Protein AF-A0A969QQG0-F1 (afdb_monomer)

Foldseek 3Di:
DDDDPPPPDDDQDAPAQEAEDEALLPDQLVSLVVSVVSHDNPVDHHYYHYDHDPVVPPDDPSVVSVVLSVVQPDDPSPVVNVVVSCCRVPCVCCQPPPNPVVVLVPFLVVLVVVVCVVVCVVPVDPPDPLLQAAEAEPQEDRGPVSCVVDDCQRHAAAADDCVQVVRPVVRSVLSVQLVVQLAPVSLVVSVVVCCVVRNDDDRNPVVNSLRSNLRSLCSVVQFNYWYYYQFFTWTHHPHDTDADDPRGGDGHPDNGPVSSSVVSNVVSVVD

Radius of gyration: 23.56 Å; Cα contacts (8 Å, |Δi|>4): 328; chains: 1; bounding box: 54×52×67 Å

Solvent-accessible surface area (backbone atoms only — not comparable to full-atom values): 15713 Å² total; per-residue (Å²): 138,88,82,68,88,88,63,80,72,83,81,72,43,57,87,36,40,69,49,76,40,76,56,45,74,80,51,54,73,68,54,54,50,52,61,52,69,48,38,37,72,71,84,52,90,51,47,75,47,75,37,67,61,80,80,52,74,79,66,61,70,59,49,59,54,54,49,50,56,66,73,52,70,58,93,86,33,67,60,66,50,52,55,50,50,44,41,70,73,56,52,28,57,61,73,25,96,88,23,61,70,56,63,42,65,59,29,59,64,54,52,53,52,54,49,48,60,51,50,55,69,70,64,76,60,92,64,75,76,78,59,71,20,44,75,49,49,83,43,56,22,46,19,65,51,57,38,74,76,47,59,76,91,65,36,42,49,29,32,81,51,59,92,75,41,69,52,64,69,58,42,51,50,48,57,48,56,57,67,69,30,66,35,58,67,49,42,53,52,47,52,52,50,44,38,74,75,65,40,83,77,50,70,30,39,50,42,35,51,51,50,47,38,44,26,20,44,32,31,73,73,57,24,46,30,42,35,41,52,97,44,38,41,46,38,30,38,94,93,42,71,59,55,44,98,84,80,37,57,50,68,50,85,47,87,47,69,68,48,38,54,54,49,50,44,56,51,55,76,72,108

Mean predicted aligned error: 16.97 Å

Secondary structure (DSSP, 8-state):
----S---S----TT--EEEETTGGGS-HHHHHHHHTTS--SSSPPEEEE---GGGGSSSHHHHHHHHHHH--STTTHHHHHHHHHIIIIIHHHHSTT-HHHHHHHHHHHHHHHHHHHHHHHH----------EEEETTEESSHHHHTTS-TTT-EE-S--TTT--SHHHHHHHHHHHHH--SHHHHHHHHHHHHHHH-SPPHHHHHHHHHHHHHHHHHHTT--EEEEETTEEEEEETTEEE-BTTTB--B----SHHHHHHHHHHHHH--

Sequence (271 aa):
MLATTIIETGIDIPNANTILIDRADRFGLADLYQLRGRVGRAGEKAYAILLLPRDMMTVGDARKRINAIKEYTALGSGFKIAMKDLEIRGAGNLLGTKQSGHISQIGFELYCQLLRQSVDRLKGRKDAPRQEATFKADFIAFSETAFSREDPKQVLPAFLPTTWLEETRVRITAYRELSEAGTEKAIKELEKSWRDRFGRIPDAAARLIEISRIKALAAAEGIASVEIQGQRLMLHRNGDYILLEGRRFPRLQSASPQGKLTEAISLLQNF

Nearest PDB structures (foldseek):
  6x50-assembly1_A  TM=4.153E-01  e=1.429E-15  Escherichia coli
  6acx-assembly3_B  TM=4.723E-01  e=1.534E-13  Mycolicibacterium smegmatis MC2 155
  6aca-assembly1_A  TM=4.348E-01  e=1.141E-13  Mycobacterium tuberculosis H37Rv
  6xeo-assembly1_A  TM=4.542E-01  e=8.539E-13  Escherichia coli K-12
  2qsr-assembly1_A  TM=6.394E-01  e=1.515E-05  Streptococcus pneumoniae R6

Structure (mmCIF, N/CA/C/O backbone):
data_AF-A0A969QQG0-F1
#
_entry.id   AF-A0A969QQG0-F1
#
loop_
_atom_site.group_PDB
_atom_site.id
_atom_site.type_symbol
_atom_site.label_atom_id
_atom_site.label_alt_id
_atom_site.label_comp_id
_atom_site.label_asym_id
_atom_site.label_entity_id
_atom_site.label_seq_id
_atom_site.pdbx_PDB_ins_code
_atom_site.Cartn_x
_atom_site.Cartn_y
_atom_site.Cartn_z
_atom_site.occupancy
_atom_site.B_iso_or_equiv
_atom_site.auth_seq_id
_atom_site.auth_comp_id
_atom_site.auth_asym_id
_atom_site.auth_atom_id
_atom_site.pdbx_PDB_model_num
ATOM 1 N N . MET A 1 1 ? 27.086 -34.693 -19.310 1.00 62.47 1 MET A N 1
ATOM 2 C CA . MET A 1 1 ? 25.708 -35.211 -19.181 1.00 62.47 1 MET A CA 1
ATOM 3 C C . MET A 1 1 ? 24.886 -34.609 -20.307 1.00 62.47 1 MET A C 1
ATOM 5 O O . MET A 1 1 ? 24.942 -33.397 -20.467 1.00 62.47 1 MET A O 1
ATOM 9 N N . LEU A 1 2 ? 24.201 -35.426 -21.105 1.00 63.56 2 LEU A N 1
ATOM 10 C CA . LEU A 1 2 ? 23.257 -34.956 -22.123 1.00 63.56 2 LEU A CA 1
ATOM 11 C C . LEU A 1 2 ? 21.848 -35.225 -21.589 1.00 63.56 2 LEU A C 1
ATOM 13 O O . LEU A 1 2 ? 21.565 -36.354 -21.197 1.00 63.56 2 LEU A O 1
ATOM 17 N N . ALA A 1 3 ? 21.004 -34.199 -21.515 1.00 63.72 3 ALA A N 1
ATOM 18 C CA . ALA A 1 3 ? 19.672 -34.293 -20.925 1.00 63.72 3 ALA A CA 1
ATOM 19 C C . ALA A 1 3 ? 18.658 -33.473 -21.729 1.00 63.72 3 ALA A C 1
ATOM 21 O O . ALA A 1 3 ? 19.000 -32.431 -22.285 1.00 63.72 3 ALA A O 1
ATOM 22 N N . THR A 1 4 ? 17.414 -33.946 -21.780 1.00 64.75 4 THR A N 1
ATOM 23 C CA . THR A 1 4 ? 16.265 -33.204 -22.318 1.00 64.75 4 THR A CA 1
ATOM 24 C C . THR A 1 4 ? 15.562 -32.437 -21.191 1.00 64.75 4 THR A C 1
ATOM 26 O O . THR A 1 4 ? 15.873 -32.625 -20.016 1.00 64.75 4 THR A O 1
ATOM 29 N N . THR A 1 5 ? 14.605 -31.563 -21.525 1.00 55.06 5 THR A N 1
ATOM 30 C CA . THR A 1 5 ? 13.872 -30.717 -20.557 1.00 55.06 5 THR A CA 1
ATOM 31 C C . THR A 1 5 ? 13.175 -31.509 -19.439 1.00 55.06 5 THR A C 1
ATOM 33 O O . THR A 1 5 ? 12.887 -30.951 -18.384 1.00 55.06 5 THR A O 1
ATOM 36 N N . ILE A 1 6 ? 12.978 -32.821 -19.617 1.00 47.62 6 ILE A N 1
ATOM 37 C CA . ILE A 1 6 ? 12.462 -33.759 -18.608 1.00 47.62 6 ILE A CA 1
ATOM 38 C C . ILE A 1 6 ? 13.588 -34.179 -17.639 1.00 47.62 6 ILE A C 1
ATOM 40 O O . ILE A 1 6 ? 13.867 -35.352 -17.424 1.00 47.62 6 ILE A O 1
ATOM 44 N N . ILE A 1 7 ? 14.253 -33.196 -17.035 1.00 47.91 7 ILE A N 1
ATOM 45 C CA . ILE A 1 7 ? 14.845 -33.324 -15.697 1.00 47.91 7 ILE A CA 1
ATOM 46 C C . ILE A 1 7 ? 14.224 -32.205 -14.857 1.00 47.91 7 ILE A C 1
ATOM 48 O O . ILE A 1 7 ? 14.882 -31.309 -14.327 1.00 47.91 7 ILE A O 1
ATOM 52 N N . GLU A 1 8 ? 12.896 -32.232 -14.773 1.00 43.28 8 GLU A N 1
ATOM 53 C CA . GLU A 1 8 ? 12.120 -31.464 -13.797 1.00 43.28 8 GLU A CA 1
ATOM 54 C C . GLU A 1 8 ? 12.344 -32.005 -12.371 1.00 43.28 8 GLU A C 1
ATOM 56 O O . GLU A 1 8 ? 12.187 -31.279 -11.393 1.00 43.28 8 GLU A O 1
ATOM 61 N N . THR A 1 9 ? 12.835 -33.240 -12.228 1.00 41.91 9 THR A N 1
ATOM 62 C CA . THR A 1 9 ? 13.053 -33.897 -10.937 1.00 41.91 9 THR A CA 1
ATOM 63 C C . THR A 1 9 ? 14.518 -33.846 -10.494 1.00 41.91 9 THR A C 1
ATOM 65 O O . THR A 1 9 ? 15.340 -34.672 -10.881 1.00 41.91 9 THR A O 1
ATOM 68 N N . GLY A 1 10 ? 14.836 -32.878 -9.636 1.00 51.09 10 GLY A N 1
ATOM 69 C CA . GLY A 1 10 ? 15.708 -33.115 -8.477 1.00 51.09 10 GLY A CA 1
ATOM 70 C C . GLY A 1 10 ? 17.218 -33.292 -8.678 1.00 51.09 10 GLY A C 1
ATOM 71 O O . GLY A 1 10 ? 17.911 -33.454 -7.679 1.00 51.09 10 GLY A O 1
ATOM 72 N N . ILE A 1 11 ? 17.760 -33.230 -9.895 1.00 55.12 11 ILE A N 1
ATOM 73 C CA . ILE A 1 11 ? 19.218 -33.259 -10.086 1.00 55.12 11 ILE A CA 1
ATOM 74 C C . ILE A 1 11 ? 19.786 -31.844 -9.911 1.00 55.12 11 ILE A C 1
ATOM 76 O O . ILE A 1 11 ? 19.772 -31.010 -10.820 1.00 55.12 11 ILE A O 1
ATOM 80 N N . ASP A 1 12 ? 20.253 -31.582 -8.693 1.00 57.62 12 ASP A N 1
ATOM 81 C CA . ASP A 1 12 ? 21.192 -30.513 -8.371 1.00 57.62 12 ASP A CA 1
ATOM 82 C C . ASP A 1 12 ? 22.610 -31.061 -8.563 1.00 57.62 12 ASP A C 1
ATOM 84 O O . ASP A 1 12 ? 22.978 -32.049 -7.929 1.00 57.62 12 ASP A O 1
ATOM 88 N N . ILE A 1 13 ? 23.394 -30.466 -9.465 1.00 63.66 13 ILE A N 1
ATOM 89 C CA . ILE A 1 13 ? 24.780 -30.886 -9.716 1.00 63.66 13 ILE A CA 1
ATOM 90 C C . ILE A 1 13 ? 25.690 -29.776 -9.192 1.00 63.66 13 ILE A C 1
ATOM 92 O O . ILE A 1 13 ? 26.141 -28.939 -9.975 1.00 63.66 13 ILE A O 1
ATOM 96 N N . PRO A 1 14 ? 25.977 -29.739 -7.878 1.00 59.22 14 PRO A N 1
ATOM 97 C CA . PRO A 1 14 ? 26.758 -28.662 -7.268 1.00 59.22 14 PRO A CA 1
ATOM 98 C C . PRO A 1 14 ? 28.152 -28.490 -7.896 1.00 59.22 14 PRO A C 1
ATOM 100 O O . PRO A 1 14 ? 28.669 -27.375 -7.925 1.00 59.22 14 PRO A O 1
ATOM 103 N N . ASN A 1 15 ? 28.715 -29.560 -8.470 1.00 64.12 15 ASN A N 1
ATOM 104 C CA . ASN A 1 15 ? 30.022 -29.559 -9.138 1.00 64.12 15 ASN A CA 1
ATOM 105 C C . ASN A 1 15 ? 29.967 -29.180 -10.632 1.00 64.12 15 ASN A C 1
ATOM 107 O O . ASN A 1 15 ? 31.009 -29.109 -11.282 1.00 64.12 15 ASN A O 1
ATOM 111 N N . ALA A 1 16 ? 28.782 -28.949 -11.207 1.00 70.94 16 ALA A N 1
ATOM 112 C CA . ALA A 1 16 ? 28.662 -28.474 -12.580 1.00 70.94 16 ALA A CA 1
ATOM 113 C C . ALA A 1 16 ? 28.813 -26.948 -12.620 1.00 70.94 16 ALA A C 1
ATOM 115 O O . ALA A 1 16 ? 27.981 -26.196 -12.107 1.00 70.94 16 ALA A O 1
ATOM 116 N N . ASN A 1 17 ? 29.884 -26.485 -13.261 1.00 76.75 17 ASN A N 1
ATOM 117 C CA . ASN A 1 17 ? 30.165 -25.063 -13.454 1.00 76.75 17 ASN A CA 1
ATOM 118 C C . ASN A 1 17 ? 29.722 -24.546 -14.830 1.00 76.75 17 ASN A C 1
ATOM 120 O O . ASN A 1 17 ? 29.668 -23.340 -15.028 1.00 76.75 17 ASN A O 1
ATOM 124 N N . THR A 1 18 ? 29.392 -25.420 -15.783 1.00 81.50 18 THR A N 1
ATOM 125 C CA . THR A 1 18 ? 29.008 -25.013 -17.139 1.00 81.50 18 THR A CA 1
ATOM 126 C C . THR A 1 18 ? 27.743 -25.731 -17.581 1.00 81.50 18 THR A C 1
ATOM 128 O O . THR A 1 18 ? 27.680 -26.958 -17.539 1.00 81.50 18 THR A O 1
ATOM 131 N N . ILE A 1 19 ? 26.748 -24.969 -18.038 1.00 83.44 19 ILE A N 1
ATOM 132 C CA . ILE A 1 19 ? 25.550 -25.492 -18.702 1.00 83.44 19 ILE A CA 1
ATOM 133 C C . ILE A 1 19 ? 25.482 -24.978 -20.138 1.00 83.44 19 ILE A C 1
ATOM 135 O O . ILE A 1 19 ? 25.718 -23.799 -20.403 1.00 83.44 19 ILE A O 1
ATOM 139 N N . LEU A 1 20 ? 25.139 -25.870 -21.063 1.00 85.12 20 LEU A N 1
ATOM 140 C CA . LEU A 1 20 ? 24.876 -25.548 -22.459 1.00 85.12 20 LEU A CA 1
ATOM 141 C C . LEU A 1 20 ? 23.420 -25.899 -22.759 1.00 85.12 20 LEU A C 1
ATOM 143 O O . LEU A 1 20 ? 23.005 -27.040 -22.568 1.00 85.12 20 LEU A O 1
ATOM 147 N N . ILE A 1 21 ? 22.649 -24.902 -23.185 1.00 84.31 21 ILE A N 1
ATOM 148 C CA . ILE A 1 21 ? 21.221 -25.036 -23.477 1.00 84.31 21 ILE A CA 1
ATOM 149 C C . ILE A 1 21 ? 21.050 -24.901 -24.983 1.00 84.31 21 ILE A C 1
ATOM 151 O O . ILE A 1 21 ? 21.183 -23.806 -25.538 1.00 84.31 21 ILE A O 1
ATOM 155 N N . ASP A 1 22 ? 20.773 -26.028 -25.633 1.00 82.31 22 ASP A N 1
ATOM 156 C CA . ASP A 1 22 ? 20.398 -26.047 -27.040 1.00 82.31 22 ASP A CA 1
ATOM 157 C C . ASP A 1 22 ? 18.964 -25.531 -27.227 1.00 82.31 22 ASP A C 1
ATOM 159 O O . ASP A 1 22 ? 18.105 -25.727 -26.364 1.00 82.31 22 ASP A O 1
ATOM 163 N N . ARG A 1 23 ? 18.708 -24.851 -28.351 1.00 80.00 23 ARG A N 1
ATOM 164 C CA . ARG A 1 23 ? 17.395 -24.268 -28.686 1.00 80.00 23 ARG A CA 1
ATOM 165 C C . ARG A 1 23 ? 16.786 -23.417 -27.563 1.00 80.00 23 ARG A C 1
ATOM 167 O O . ARG A 1 23 ? 15.604 -23.550 -27.234 1.00 80.00 23 ARG A O 1
ATOM 174 N N . ALA A 1 24 ? 17.570 -22.498 -26.993 1.00 79.25 24 ALA A N 1
ATOM 175 C CA . ALA A 1 24 ? 17.118 -21.621 -25.907 1.00 79.25 24 ALA A CA 1
ATOM 176 C C . ALA A 1 24 ? 15.894 -20.754 -26.288 1.00 79.25 24 ALA A C 1
ATOM 178 O O . ALA A 1 24 ? 15.158 -20.303 -25.414 1.00 79.25 24 ALA A O 1
ATOM 179 N N . ASP A 1 25 ? 15.632 -20.565 -27.587 1.00 75.50 25 ASP A N 1
ATOM 180 C CA . ASP A 1 25 ? 14.440 -19.903 -28.134 1.00 75.50 25 ASP A CA 1
ATOM 181 C C . ASP A 1 25 ? 13.117 -20.553 -27.698 1.00 75.50 25 ASP A C 1
ATOM 183 O O . ASP A 1 25 ? 12.103 -19.864 -27.557 1.00 75.50 25 ASP A O 1
ATOM 187 N N . ARG A 1 26 ? 13.130 -21.869 -27.461 1.00 77.69 26 ARG A N 1
ATOM 188 C CA . ARG A 1 26 ? 11.935 -22.652 -27.118 1.00 77.69 26 ARG A CA 1
ATOM 189 C C . ARG A 1 26 ? 11.568 -22.605 -25.641 1.00 77.69 26 ARG A C 1
ATOM 191 O O . ARG A 1 26 ? 10.502 -23.089 -25.273 1.00 77.69 26 ARG A O 1
ATOM 198 N N . PHE A 1 27 ? 12.429 -22.035 -24.808 1.00 72.62 27 PHE A N 1
ATOM 199 C CA . PHE A 1 27 ? 12.229 -21.992 -23.369 1.00 72.62 27 PHE A CA 1
ATOM 200 C C . PHE A 1 27 ? 11.617 -20.663 -22.930 1.00 72.62 27 PHE A C 1
ATOM 202 O O . PHE A 1 27 ? 11.890 -19.587 -23.487 1.00 72.62 27 PHE A O 1
ATOM 209 N N . GLY A 1 28 ? 10.785 -20.742 -21.891 1.00 70.62 28 GLY A N 1
ATOM 210 C CA . GLY A 1 28 ? 10.332 -19.571 -21.168 1.00 70.62 28 GLY A CA 1
ATOM 211 C C . GLY A 1 28 ? 11.498 -18.900 -20.450 1.00 70.62 28 GLY A C 1
ATOM 212 O O . GLY A 1 28 ? 12.499 -19.523 -20.090 1.00 70.62 28 GLY A O 1
ATOM 213 N N . LEU A 1 29 ? 11.366 -17.599 -20.208 1.00 70.69 29 LEU A N 1
ATOM 214 C CA . LEU A 1 29 ? 12.386 -16.835 -19.500 1.00 70.69 29 LEU A CA 1
ATOM 215 C C . LEU A 1 29 ? 12.617 -17.372 -18.066 1.00 70.69 29 LEU A C 1
ATOM 217 O O . LEU A 1 29 ? 13.754 -17.426 -17.597 1.00 70.69 29 LEU A O 1
ATOM 221 N N . ALA A 1 30 ? 11.544 -17.806 -17.396 1.00 63.84 30 ALA A N 1
ATOM 222 C CA . ALA A 1 30 ? 11.601 -18.438 -16.079 1.00 63.84 30 ALA A CA 1
ATOM 223 C C . ALA A 1 30 ? 12.359 -19.776 -16.106 1.00 63.84 30 ALA A C 1
ATOM 225 O O . ALA A 1 30 ? 13.196 -20.014 -15.236 1.00 63.84 30 ALA A O 1
ATOM 226 N N . ASP A 1 31 ? 12.134 -20.601 -17.129 1.00 73.31 31 ASP A N 1
ATOM 227 C CA . ASP A 1 31 ? 12.784 -21.909 -17.277 1.00 73.31 31 ASP A CA 1
ATOM 228 C C . ASP A 1 31 ? 14.289 -21.740 -17.496 1.00 73.31 31 ASP A C 1
ATOM 230 O O . ASP A 1 31 ? 15.103 -22.383 -16.835 1.00 73.31 31 ASP A O 1
ATOM 234 N N . LEU A 1 32 ? 14.680 -20.796 -18.360 1.00 77.62 32 LEU A N 1
ATOM 235 C CA . LEU A 1 32 ? 16.088 -20.463 -18.591 1.00 77.62 32 LEU A CA 1
ATOM 236 C C . LEU A 1 32 ? 16.769 -19.938 -17.322 1.00 77.62 32 LEU A C 1
ATOM 238 O O . LEU A 1 32 ? 17.927 -20.264 -17.059 1.00 77.62 32 LEU A O 1
ATOM 242 N N . TYR A 1 33 ? 16.055 -19.154 -16.512 1.00 73.19 33 TYR A N 1
ATOM 243 C CA . TYR A 1 33 ? 16.562 -18.682 -15.226 1.00 73.19 33 TYR A CA 1
ATOM 244 C C . TYR A 1 33 ? 16.750 -19.826 -14.221 1.00 73.19 33 TYR A C 1
ATOM 246 O O . TYR A 1 33 ? 17.771 -19.878 -13.533 1.00 73.19 33 TYR A O 1
ATOM 254 N N . GLN A 1 34 ? 15.798 -20.759 -14.153 1.00 74.31 34 GLN A N 1
ATOM 255 C CA . GLN A 1 34 ? 15.905 -21.940 -13.298 1.00 74.31 34 GLN A CA 1
ATOM 256 C C . GLN A 1 34 ? 17.062 -22.846 -13.727 1.00 74.31 34 GLN A C 1
ATOM 258 O O . GLN A 1 34 ? 17.860 -23.240 -12.880 1.00 74.31 34 GLN A O 1
ATOM 263 N N . LEU A 1 35 ? 17.204 -23.121 -15.028 1.00 77.25 35 LEU A N 1
ATOM 264 C CA . LEU A 1 35 ? 18.307 -23.914 -15.581 1.00 77.25 35 LEU A CA 1
ATOM 265 C C . LEU A 1 35 ? 19.668 -23.271 -15.284 1.00 77.25 35 LEU A C 1
ATOM 267 O O . LEU A 1 35 ? 20.593 -23.960 -14.859 1.00 77.25 35 LEU A O 1
ATOM 271 N N . ARG A 1 36 ? 19.774 -21.941 -15.408 1.00 76.25 36 ARG A N 1
ATOM 272 C CA . ARG A 1 36 ? 20.969 -21.185 -15.000 1.00 76.25 36 ARG A CA 1
ATOM 273 C C . ARG A 1 36 ? 21.283 -21.360 -13.510 1.00 76.25 36 ARG A C 1
ATOM 275 O O . ARG A 1 36 ? 22.443 -21.494 -13.152 1.00 76.25 36 ARG A O 1
ATOM 282 N N . GLY A 1 37 ? 20.270 -21.354 -12.642 1.00 73.12 37 GLY A N 1
ATOM 283 C CA . GLY A 1 37 ? 20.433 -21.484 -11.186 1.00 73.12 37 GLY A CA 1
ATOM 284 C C . GLY A 1 37 ? 20.846 -22.877 -10.691 1.00 73.12 37 GLY A C 1
ATOM 285 O O . GLY A 1 37 ? 21.091 -23.051 -9.495 1.00 73.12 37 GLY A O 1
ATOM 286 N N . ARG A 1 38 ? 20.914 -23.873 -11.585 1.00 75.12 38 ARG A N 1
ATOM 287 C CA . ARG A 1 38 ? 21.379 -25.236 -11.275 1.00 75.12 38 ARG A CA 1
ATOM 288 C C . ARG A 1 38 ? 22.890 -25.426 -11.436 1.00 75.12 38 ARG A C 1
ATOM 290 O O . ARG A 1 38 ? 23.387 -26.495 -11.108 1.00 75.12 38 ARG A O 1
ATOM 297 N N . VAL A 1 39 ? 23.615 -24.414 -11.914 1.00 72.38 39 VAL A N 1
ATOM 298 C CA . VAL A 1 39 ? 25.084 -24.418 -12.006 1.00 72.38 39 VAL A CA 1
ATOM 299 C C . VAL A 1 39 ? 25.688 -23.294 -11.163 1.00 72.38 39 VAL A C 1
ATOM 301 O O . VAL A 1 39 ? 25.050 -22.265 -10.949 1.00 72.38 39 VAL A O 1
ATOM 304 N N . GLY A 1 40 ? 26.924 -23.477 -10.686 1.00 70.00 40 GLY A N 1
ATOM 305 C CA . GLY A 1 40 ? 27.665 -22.425 -9.970 1.00 70.00 40 GLY A CA 1
ATOM 306 C C . GLY A 1 40 ? 27.385 -22.294 -8.472 1.00 70.00 40 GLY A C 1
ATOM 307 O O . GLY A 1 40 ? 27.395 -21.186 -7.943 1.00 70.00 40 GLY A O 1
ATOM 308 N N . ARG A 1 41 ? 27.146 -23.413 -7.776 1.00 69.19 41 ARG A N 1
ATOM 309 C CA . ARG A 1 41 ? 26.941 -23.436 -6.312 1.00 69.19 41 ARG A CA 1
ATOM 310 C C . ARG A 1 41 ? 28.240 -23.494 -5.496 1.00 69.19 41 ARG A C 1
ATOM 312 O O . ARG A 1 41 ? 28.216 -23.185 -4.311 1.00 69.19 41 ARG A O 1
ATOM 319 N N . ALA A 1 42 ? 29.364 -23.852 -6.118 1.00 59.84 42 ALA A N 1
ATOM 320 C CA . ALA A 1 42 ? 30.635 -24.144 -5.446 1.00 59.84 42 ALA A CA 1
ATOM 321 C C . ALA A 1 42 ? 31.599 -22.942 -5.305 1.00 59.84 42 ALA A C 1
ATOM 323 O O . ALA A 1 42 ? 32.800 -23.139 -5.169 1.00 59.84 42 ALA A O 1
ATOM 324 N N . GLY A 1 43 ? 31.116 -21.695 -5.385 1.00 58.09 43 GLY A N 1
ATOM 325 C CA . GLY A 1 43 ? 31.954 -20.483 -5.263 1.00 58.09 43 GLY A CA 1
ATOM 326 C C . GLY A 1 43 ? 32.860 -20.177 -6.470 1.00 58.09 43 GLY A C 1
ATOM 327 O O . GLY A 1 43 ? 33.353 -19.061 -6.601 1.00 58.09 43 GLY A O 1
ATOM 328 N N . GLU A 1 44 ? 33.023 -21.135 -7.379 1.00 68.69 44 GLU A N 1
ATOM 329 C CA . GLU A 1 44 ? 33.708 -21.000 -8.665 1.00 68.69 44 GLU A CA 1
ATOM 330 C C . GLU A 1 44 ? 32.834 -20.298 -9.716 1.00 68.69 44 GLU A C 1
ATOM 332 O O . GLU A 1 44 ? 31.601 -20.410 -9.728 1.00 68.69 44 GLU A O 1
ATOM 337 N N . LYS A 1 45 ? 33.476 -19.595 -10.655 1.00 69.12 45 LYS A N 1
ATOM 338 C CA . LYS A 1 45 ? 32.776 -18.886 -11.732 1.00 69.12 45 LYS A CA 1
ATOM 339 C C . LYS A 1 45 ? 32.092 -19.887 -12.669 1.00 69.12 45 LYS A C 1
ATOM 341 O O . LYS A 1 45 ? 32.753 -20.713 -13.293 1.00 69.12 45 LYS A O 1
ATOM 346 N N . ALA A 1 46 ? 30.771 -19.773 -12.794 1.00 78.06 46 ALA A N 1
ATOM 347 C CA . ALA A 1 46 ? 29.967 -20.626 -13.661 1.00 78.06 46 ALA A CA 1
ATOM 348 C C . ALA A 1 46 ? 29.551 -19.939 -14.967 1.00 78.06 46 ALA A C 1
ATOM 350 O O . ALA A 1 46 ? 29.387 -18.719 -15.029 1.00 78.06 46 ALA A O 1
ATOM 351 N N . TYR A 1 47 ? 29.342 -20.745 -16.007 1.00 80.88 47 TYR A N 1
ATOM 352 C CA . TYR A 1 47 ? 28.997 -20.307 -17.353 1.00 80.88 47 TYR A CA 1
ATOM 353 C C . TYR A 1 47 ? 27.691 -20.955 -17.821 1.00 80.88 47 TYR A C 1
ATOM 355 O O . TYR A 1 47 ? 27.481 -22.158 -17.683 1.00 80.88 47 TYR A O 1
ATOM 363 N N . ALA A 1 48 ? 26.812 -20.153 -18.419 1.00 83.06 48 ALA A N 1
ATOM 364 C CA . ALA A 1 48 ? 25.608 -20.631 -19.090 1.00 83.06 48 ALA A CA 1
ATOM 365 C C . ALA A 1 48 ? 25.642 -20.195 -20.558 1.00 83.06 48 ALA A C 1
ATOM 367 O O . ALA A 1 48 ? 25.600 -19.001 -20.860 1.00 83.06 48 ALA A O 1
ATOM 368 N N . ILE A 1 49 ? 25.739 -21.166 -21.467 1.00 85.56 49 ILE A N 1
ATOM 369 C CA . ILE A 1 49 ? 25.823 -20.950 -22.912 1.00 85.56 49 ILE A CA 1
ATOM 370 C C . ILE A 1 49 ? 24.449 -21.237 -23.519 1.00 85.56 49 ILE A C 1
ATOM 372 O O . ILE A 1 49 ? 23.985 -22.375 -23.525 1.00 85.56 49 ILE A O 1
ATOM 376 N N . LEU A 1 50 ? 23.792 -20.189 -24.016 1.00 84.81 50 LEU A N 1
ATOM 377 C CA . LEU A 1 50 ? 22.470 -20.256 -24.643 1.00 84.81 50 LEU A CA 1
ATOM 378 C C . LEU A 1 50 ? 22.651 -20.302 -26.162 1.00 84.81 50 LEU A C 1
ATOM 380 O O . LEU A 1 50 ? 23.095 -19.313 -26.752 1.00 84.81 50 LEU A O 1
ATOM 384 N N . LEU A 1 51 ? 22.325 -21.432 -26.789 1.00 83.62 51 LEU A N 1
ATOM 385 C CA . LEU A 1 51 ? 22.419 -21.588 -28.239 1.00 83.62 51 LEU A CA 1
ATOM 386 C C . LEU A 1 51 ? 21.104 -21.197 -28.913 1.00 83.62 51 LEU A C 1
ATOM 388 O O . LEU A 1 51 ? 20.016 -21.525 -28.432 1.00 83.62 51 LEU A O 1
ATOM 392 N N . LEU A 1 52 ? 21.222 -20.497 -30.043 1.00 77.81 52 LEU A N 1
ATOM 393 C CA . LEU A 1 52 ? 20.089 -20.025 -30.831 1.00 77.81 52 LEU A CA 1
ATOM 394 C C . LEU A 1 52 ? 20.213 -20.412 -32.303 1.00 77.81 52 LEU A C 1
ATOM 396 O O . LEU A 1 52 ? 21.326 -20.400 -32.838 1.00 77.81 52 LEU A O 1
ATOM 400 N N . PRO A 1 53 ? 19.079 -20.670 -32.978 1.00 78.25 53 PRO A N 1
ATOM 401 C CA . PRO A 1 53 ? 19.029 -20.788 -34.430 1.00 78.25 53 PRO A CA 1
ATOM 402 C C . PRO A 1 53 ? 19.539 -19.513 -35.125 1.00 78.25 53 PRO A C 1
ATOM 404 O O . PRO A 1 53 ? 19.272 -18.395 -34.672 1.00 78.25 53 PRO A O 1
ATOM 407 N N . ARG A 1 54 ? 20.283 -19.669 -36.230 1.00 70.25 54 ARG A N 1
ATOM 408 C CA . ARG A 1 54 ? 20.920 -18.549 -36.959 1.00 70.25 54 ARG A CA 1
ATOM 409 C C . ARG A 1 54 ? 19.903 -17.548 -37.522 1.00 70.25 54 ARG A C 1
ATOM 411 O O . ARG A 1 54 ? 20.183 -16.357 -37.569 1.00 70.25 54 ARG A O 1
ATOM 418 N N . ASP A 1 55 ? 18.732 -18.032 -37.901 1.00 66.94 55 ASP A N 1
ATOM 419 C CA . ASP A 1 55 ? 17.571 -17.306 -38.422 1.00 66.94 55 ASP A CA 1
ATOM 420 C C . ASP A 1 55 ? 16.847 -16.453 -37.362 1.00 66.94 55 ASP A C 1
ATOM 422 O O . ASP A 1 55 ? 16.232 -15.444 -37.698 1.00 66.94 55 ASP A O 1
ATOM 426 N N . MET A 1 56 ? 16.989 -16.779 -36.071 1.00 61.81 56 MET A N 1
ATOM 427 C CA . MET A 1 56 ? 16.436 -15.995 -34.951 1.00 61.81 56 MET A CA 1
ATOM 428 C C . MET A 1 56 ? 17.356 -14.861 -34.472 1.00 61.81 56 MET A C 1
ATOM 430 O O . MET A 1 56 ? 16.998 -14.088 -33.579 1.00 61.81 56 MET A O 1
ATOM 434 N N . MET A 1 57 ? 18.552 -14.728 -35.050 1.00 56.62 57 MET A N 1
ATOM 435 C CA . MET A 1 57 ? 19.476 -13.650 -34.695 1.00 56.62 57 MET A CA 1
ATOM 436 C C . MET A 1 57 ? 18.995 -12.283 -35.201 1.00 56.62 57 MET A C 1
ATOM 438 O O . MET A 1 57 ? 19.395 -11.268 -34.630 1.00 56.62 57 MET A O 1
ATOM 442 N N . THR A 1 58 ? 18.145 -12.229 -36.226 1.00 55.69 58 THR A N 1
ATOM 443 C CA . THR A 1 58 ? 17.861 -10.997 -36.975 1.00 55.69 58 THR A CA 1
ATOM 444 C C . THR A 1 58 ? 16.522 -10.320 -36.647 1.00 55.69 58 THR A C 1
ATOM 446 O O . THR A 1 58 ? 16.468 -9.101 -36.778 1.00 55.69 58 THR A O 1
ATOM 449 N N . VAL A 1 59 ? 15.473 -11.009 -36.157 1.00 53.41 59 VAL A N 1
ATOM 450 C CA . VAL A 1 59 ? 14.170 -10.373 -35.814 1.00 53.41 59 VAL A CA 1
ATOM 451 C C . VAL A 1 59 ? 13.415 -11.123 -34.695 1.00 53.41 59 VAL A C 1
ATOM 453 O O . VAL A 1 59 ? 13.319 -12.344 -34.728 1.00 53.41 59 VAL A O 1
ATOM 456 N N . GLY A 1 60 ? 12.813 -10.393 -33.737 1.00 61.91 60 GLY A N 1
ATOM 457 C CA . GLY A 1 60 ? 11.721 -10.895 -32.874 1.00 61.91 60 GLY A CA 1
ATOM 458 C C . GLY A 1 60 ? 11.966 -10.953 -31.353 1.00 61.91 60 GLY A C 1
ATOM 459 O O . GLY A 1 60 ? 13.086 -10.796 -30.858 1.00 61.91 60 GLY A O 1
ATOM 460 N N . ASP A 1 61 ? 10.880 -11.190 -30.600 1.00 58.06 61 ASP A N 1
ATOM 461 C CA . ASP A 1 61 ? 10.800 -11.220 -29.123 1.00 58.06 61 ASP A CA 1
ATOM 462 C C . ASP A 1 61 ? 11.809 -12.159 -28.442 1.00 58.06 61 ASP A C 1
ATOM 464 O O . ASP A 1 61 ? 12.222 -11.914 -27.305 1.00 58.06 61 ASP A O 1
ATOM 468 N N . ALA A 1 62 ? 12.268 -13.196 -29.147 1.00 59.19 62 ALA A N 1
ATOM 469 C CA . ALA A 1 62 ? 13.291 -14.123 -28.671 1.00 59.19 62 ALA A CA 1
ATOM 470 C C . ALA A 1 62 ? 14.629 -13.421 -28.366 1.00 59.19 62 ALA A C 1
ATOM 472 O O . ALA A 1 62 ? 15.248 -13.690 -27.335 1.00 59.19 62 ALA A O 1
ATOM 473 N N . ARG A 1 63 ? 15.054 -12.449 -29.188 1.00 65.25 63 ARG A N 1
ATOM 474 C CA . ARG A 1 63 ? 16.306 -11.710 -28.948 1.00 65.25 63 ARG A CA 1
ATOM 475 C C . ARG A 1 63 ? 16.197 -10.759 -27.756 1.00 65.25 63 ARG A C 1
ATOM 477 O O . ARG A 1 63 ? 17.118 -10.689 -26.943 1.00 65.25 63 ARG A O 1
ATOM 484 N N . LYS A 1 64 ? 15.050 -10.085 -27.599 1.00 64.44 64 LYS A N 1
ATOM 485 C CA . LYS A 1 64 ? 14.754 -9.262 -26.410 1.00 64.44 64 LYS A CA 1
ATOM 486 C C . LYS A 1 64 ? 14.772 -10.107 -25.134 1.00 64.44 64 LYS A C 1
ATOM 488 O O . LYS A 1 64 ? 15.364 -9.693 -24.140 1.00 64.44 64 LYS A O 1
ATOM 493 N N . ARG A 1 65 ? 14.183 -11.308 -25.175 1.00 65.25 65 ARG A N 1
ATOM 494 C CA . ARG A 1 65 ? 14.160 -12.256 -24.049 1.00 65.25 65 ARG A CA 1
ATOM 495 C C . ARG A 1 65 ? 15.568 -12.676 -23.622 1.00 65.25 65 ARG A C 1
ATOM 497 O O . ARG A 1 65 ? 15.869 -12.710 -22.434 1.00 65.25 65 ARG A O 1
ATOM 504 N N . ILE A 1 66 ? 16.447 -12.945 -24.582 1.00 67.06 66 ILE A N 1
ATOM 505 C CA . ILE A 1 66 ? 17.805 -13.433 -24.304 1.00 67.06 66 ILE A CA 1
ATOM 506 C C . ILE A 1 66 ? 18.729 -12.315 -23.830 1.00 67.06 66 ILE A C 1
ATOM 508 O O . ILE A 1 66 ? 19.533 -12.531 -22.924 1.00 67.06 66 ILE A O 1
ATOM 512 N N . ASN A 1 67 ? 18.572 -11.105 -24.367 1.00 65.81 67 ASN A N 1
ATOM 513 C CA . ASN A 1 67 ? 19.257 -9.931 -23.833 1.00 65.81 67 ASN A CA 1
ATOM 514 C C . ASN A 1 67 ? 18.826 -9.637 -22.387 1.00 65.81 67 ASN A C 1
ATOM 516 O O . ASN A 1 67 ? 19.685 -9.370 -21.552 1.00 65.81 67 ASN A O 1
ATOM 520 N N . ALA A 1 68 ? 17.541 -9.799 -22.050 1.00 61.94 68 ALA A N 1
ATOM 521 C CA . ALA A 1 68 ? 17.066 -9.635 -20.675 1.00 61.94 68 ALA A CA 1
ATOM 522 C C . ALA A 1 68 ? 17.723 -10.632 -19.695 1.00 61.94 68 ALA A C 1
ATOM 524 O O . ALA A 1 68 ? 18.064 -10.259 -18.576 1.00 61.94 68 ALA A O 1
ATOM 525 N N . ILE A 1 69 ? 17.979 -11.883 -20.104 1.00 64.38 69 ILE A N 1
ATOM 526 C CA . ILE A 1 69 ? 18.720 -12.851 -19.266 1.00 64.38 69 ILE A CA 1
ATOM 527 C C . ILE A 1 69 ? 20.156 -12.388 -19.010 1.00 64.38 69 ILE A C 1
ATOM 529 O O . ILE A 1 69 ? 20.658 -12.551 -17.896 1.00 64.38 69 ILE A O 1
ATOM 533 N N . LYS A 1 70 ? 20.815 -11.826 -20.032 1.00 62.62 70 LYS A N 1
ATOM 534 C CA . LYS A 1 70 ? 22.191 -11.320 -19.933 1.00 62.62 70 LYS A CA 1
ATOM 535 C C . LYS A 1 70 ? 22.288 -10.096 -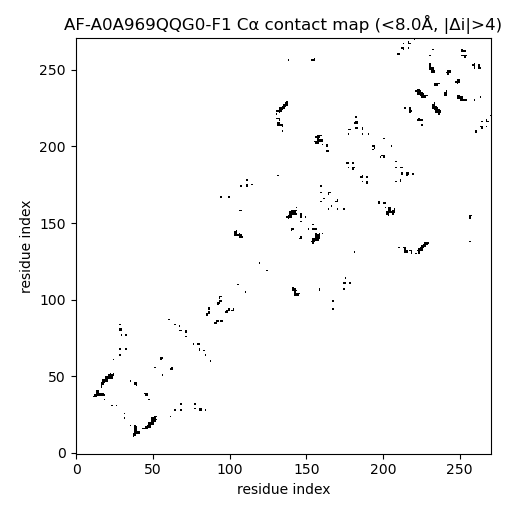19.017 1.00 62.62 70 LYS A C 1
ATOM 537 O O . LYS A 1 70 ? 23.210 -10.020 -18.209 1.00 62.62 70 LYS A O 1
ATOM 542 N N . GLU A 1 71 ? 21.329 -9.174 -19.107 1.00 57.16 71 GLU A N 1
ATOM 543 C CA . GLU A 1 71 ? 21.291 -7.950 -18.292 1.00 57.16 71 GLU A CA 1
ATOM 544 C C . GLU A 1 71 ? 20.916 -8.210 -16.821 1.00 57.16 71 GLU A C 1
ATOM 546 O O . GLU A 1 71 ? 21.347 -7.479 -15.931 1.00 57.16 71 GLU A O 1
ATOM 551 N N . TYR A 1 72 ? 20.155 -9.271 -16.527 1.00 52.62 72 TYR A N 1
ATOM 552 C CA . TYR A 1 72 ? 19.688 -9.593 -15.172 1.00 52.62 72 TYR A CA 1
ATOM 553 C C . TYR A 1 72 ? 20.452 -10.772 -14.547 1.00 52.62 72 TYR A C 1
ATOM 555 O O . TYR A 1 72 ? 19.897 -11.795 -14.132 1.00 52.62 72 TYR A O 1
ATOM 563 N N . THR A 1 73 ? 21.770 -10.609 -14.477 1.00 50.44 73 THR A N 1
ATOM 564 C CA . THR A 1 73 ? 22.736 -11.583 -13.944 1.00 50.44 73 THR A CA 1
ATOM 565 C C . THR A 1 73 ? 23.019 -11.438 -12.443 1.00 50.44 73 THR A C 1
ATOM 567 O O . THR A 1 73 ? 23.620 -12.334 -11.860 1.00 50.44 73 THR A O 1
ATOM 570 N N . ALA A 1 74 ? 22.527 -10.390 -11.774 1.00 43.62 74 ALA A N 1
ATOM 571 C CA . ALA A 1 74 ? 22.679 -10.239 -10.323 1.00 43.62 74 ALA A CA 1
ATOM 572 C C . ALA A 1 74 ? 21.668 -11.099 -9.536 1.00 43.62 74 ALA A C 1
ATOM 574 O O . ALA A 1 74 ? 20.491 -11.187 -9.907 1.00 43.62 74 ALA A O 1
ATOM 575 N N . LEU A 1 75 ? 22.117 -11.712 -8.435 1.00 37.62 75 LEU A N 1
ATOM 576 C CA . LEU A 1 75 ? 21.262 -12.352 -7.426 1.00 37.62 75 LEU A CA 1
ATOM 577 C C . LEU A 1 75 ? 20.110 -11.392 -7.041 1.00 37.62 75 LEU A C 1
ATOM 579 O O . LEU A 1 75 ? 20.358 -10.231 -6.735 1.00 37.62 75 LEU A O 1
ATOM 583 N N . GLY A 1 76 ? 18.851 -11.851 -7.089 1.00 44.34 76 GLY A N 1
ATOM 584 C CA . GLY A 1 76 ? 17.658 -11.017 -6.818 1.00 44.34 76 GLY A CA 1
ATOM 585 C C . GLY A 1 76 ? 16.863 -10.560 -8.056 1.00 44.34 76 GLY A C 1
ATOM 586 O O . GLY A 1 76 ? 15.909 -9.793 -7.945 1.00 44.34 76 GLY A O 1
ATOM 587 N N . SER A 1 77 ? 17.212 -11.055 -9.244 1.00 48.44 77 SER A N 1
ATOM 588 C CA . SER A 1 77 ? 16.656 -10.652 -10.549 1.00 48.44 77 SER A CA 1
ATOM 589 C C . SER A 1 77 ? 15.321 -11.296 -10.953 1.00 48.44 77 SER A C 1
ATOM 591 O O . SER A 1 77 ? 14.724 -10.861 -11.941 1.00 48.44 77 SER A O 1
ATOM 593 N N . GLY A 1 78 ? 14.807 -12.276 -10.201 1.00 44.38 78 GLY A N 1
ATOM 594 C CA . GLY A 1 78 ? 13.599 -13.036 -10.569 1.00 44.38 78 GLY A CA 1
ATOM 595 C C . GLY A 1 78 ? 12.359 -12.171 -10.848 1.00 44.38 78 GLY A C 1
ATOM 596 O O . GLY A 1 78 ? 11.571 -12.482 -11.736 1.00 44.38 78 GLY A O 1
ATOM 597 N N . PHE A 1 79 ? 12.232 -11.029 -10.166 1.00 46.22 79 PHE A N 1
ATOM 598 C CA . PHE A 1 79 ? 11.128 -10.084 -10.358 1.00 46.22 79 PHE A CA 1
ATOM 599 C C . PHE A 1 79 ? 11.231 -9.275 -11.662 1.00 46.22 79 PHE A C 1
ATOM 601 O O . PHE A 1 79 ? 10.248 -9.151 -12.390 1.00 46.22 79 PHE A O 1
ATOM 608 N N . LYS A 1 80 ? 12.423 -8.754 -12.001 1.00 49.62 80 LYS A N 1
ATOM 609 C CA . LYS A 1 80 ? 12.638 -8.011 -13.264 1.00 49.62 80 LYS A CA 1
ATOM 610 C C . LYS A 1 80 ? 12.365 -8.900 -14.478 1.00 49.62 80 LYS A C 1
ATOM 612 O O . LYS A 1 80 ? 11.824 -8.449 -15.483 1.00 49.62 80 LYS A O 1
ATOM 617 N N . ILE A 1 81 ? 12.697 -10.174 -14.326 1.00 50.34 81 ILE A N 1
ATOM 618 C CA . ILE A 1 81 ? 12.495 -11.239 -15.299 1.00 50.34 81 ILE A CA 1
ATOM 619 C C . ILE A 1 81 ? 10.998 -11.543 -15.461 1.00 50.34 81 ILE A C 1
ATOM 621 O O . ILE A 1 81 ? 10.495 -11.467 -16.578 1.00 50.34 81 ILE A O 1
ATOM 625 N N . ALA A 1 82 ? 10.253 -11.767 -14.373 1.00 51.44 82 ALA A N 1
ATOM 626 C CA . ALA A 1 82 ? 8.802 -11.991 -14.431 1.00 51.44 82 ALA A CA 1
ATOM 627 C C . ALA A 1 82 ? 8.031 -10.798 -15.034 1.00 51.44 82 ALA A C 1
ATOM 629 O O . ALA A 1 82 ? 7.151 -10.987 -15.873 1.00 51.44 82 ALA A O 1
ATOM 630 N N . MET A 1 83 ? 8.406 -9.565 -14.672 1.00 48.94 83 MET A N 1
ATOM 631 C CA . MET A 1 83 ? 7.803 -8.344 -15.223 1.00 48.94 83 MET A CA 1
ATOM 632 C C . MET A 1 83 ? 8.043 -8.205 -16.729 1.00 48.94 83 MET A C 1
ATOM 634 O O . MET A 1 83 ? 7.139 -7.811 -17.464 1.00 48.94 83 MET A O 1
ATOM 638 N N . LYS A 1 84 ? 9.250 -8.537 -17.207 1.00 52.19 84 LYS A N 1
ATOM 639 C CA . LYS A 1 84 ? 9.568 -8.456 -18.636 1.00 52.19 84 LYS A CA 1
ATOM 640 C C . LYS A 1 84 ? 8.914 -9.583 -19.436 1.00 52.19 84 LYS A C 1
ATOM 642 O O . LYS A 1 84 ? 8.505 -9.353 -20.567 1.00 52.19 84 LYS A O 1
ATOM 647 N N . ASP A 1 85 ? 8.769 -10.767 -18.845 1.00 50.09 85 ASP A N 1
ATOM 648 C CA . ASP A 1 85 ? 8.046 -11.890 -19.450 1.00 50.09 85 ASP A CA 1
ATOM 649 C C . ASP A 1 85 ? 6.554 -11.566 -19.626 1.00 50.09 85 ASP A C 1
ATOM 651 O O . ASP A 1 85 ? 5.989 -11.799 -20.691 1.00 50.09 85 ASP A O 1
ATOM 655 N N . LEU A 1 86 ? 5.939 -10.932 -18.622 1.00 45.12 86 LEU A N 1
ATOM 656 C CA . LEU A 1 86 ? 4.557 -10.450 -18.684 1.00 45.12 86 LEU A CA 1
ATOM 657 C C . LEU A 1 86 ? 4.374 -9.366 -19.765 1.00 45.12 86 LEU A C 1
ATOM 659 O O . LEU A 1 86 ? 3.408 -9.394 -20.526 1.00 45.12 86 LEU A O 1
ATOM 663 N N . GLU A 1 87 ? 5.334 -8.446 -19.883 1.00 51.72 87 GLU A N 1
ATOM 664 C CA . GLU A 1 87 ? 5.362 -7.408 -20.921 1.00 51.72 87 GLU A CA 1
ATOM 665 C C . GLU A 1 87 ? 5.473 -8.009 -22.338 1.00 51.72 87 GLU A C 1
ATOM 667 O O . GLU A 1 87 ? 4.765 -7.576 -23.245 1.00 51.72 87 GLU A O 1
ATOM 672 N N . ILE A 1 88 ? 6.316 -9.035 -22.518 1.00 49.81 88 ILE A N 1
ATOM 673 C CA . ILE A 1 88 ? 6.562 -9.704 -23.808 1.00 49.81 88 ILE A CA 1
ATOM 674 C C . ILE A 1 88 ? 5.395 -10.621 -24.217 1.00 49.81 88 ILE A C 1
ATOM 676 O O . ILE A 1 88 ? 5.072 -10.695 -25.397 1.00 49.81 88 ILE A O 1
ATOM 680 N N . ARG A 1 89 ? 4.713 -11.291 -23.276 1.00 47.25 89 ARG A N 1
ATOM 681 C CA . ARG A 1 89 ? 3.587 -12.211 -23.564 1.00 47.25 89 ARG A CA 1
ATOM 682 C C . ARG A 1 89 ? 2.261 -11.517 -23.925 1.00 47.25 89 ARG A C 1
ATOM 684 O O . ARG A 1 89 ? 1.230 -12.177 -23.991 1.00 47.25 89 ARG A O 1
ATOM 691 N N . GLY A 1 90 ? 2.259 -10.203 -24.149 1.00 41.09 90 GLY A N 1
ATOM 692 C CA . GLY A 1 90 ? 1.072 -9.465 -24.603 1.00 41.09 90 GLY A CA 1
ATOM 693 C C . GLY A 1 90 ? 0.215 -8.837 -23.496 1.00 41.09 90 GLY A C 1
ATOM 694 O O . GLY A 1 90 ? -0.632 -7.999 -23.800 1.00 41.09 90 GLY A O 1
ATOM 695 N N . ALA A 1 91 ? 0.500 -9.089 -22.211 1.00 42.12 91 ALA A N 1
ATOM 696 C CA . ALA A 1 91 ? -0.011 -8.230 -21.130 1.00 42.12 91 ALA A CA 1
ATOM 697 C C . ALA A 1 91 ? 0.657 -6.835 -21.136 1.00 42.12 91 ALA A C 1
ATOM 699 O O . ALA A 1 91 ? 0.229 -5.924 -20.429 1.00 42.12 91 ALA A O 1
ATOM 700 N N . GLY A 1 92 ? 1.642 -6.618 -22.016 1.00 40.09 92 GLY A N 1
ATOM 701 C CA . GLY A 1 92 ? 2.146 -5.301 -22.397 1.00 40.09 92 GLY A CA 1
ATOM 702 C C . GLY A 1 92 ? 1.087 -4.348 -22.966 1.00 40.09 92 GLY A C 1
ATOM 703 O O . GLY A 1 92 ? 1.345 -3.154 -22.995 1.00 40.09 92 GLY A O 1
ATOM 704 N N . ASN A 1 93 ? -0.114 -4.803 -23.347 1.00 39.69 93 ASN A N 1
ATOM 705 C CA . ASN A 1 93 ? -1.214 -3.878 -23.656 1.00 39.69 93 ASN A CA 1
ATOM 706 C C . ASN A 1 93 ? -1.930 -3.354 -22.393 1.00 39.69 93 ASN A C 1
ATOM 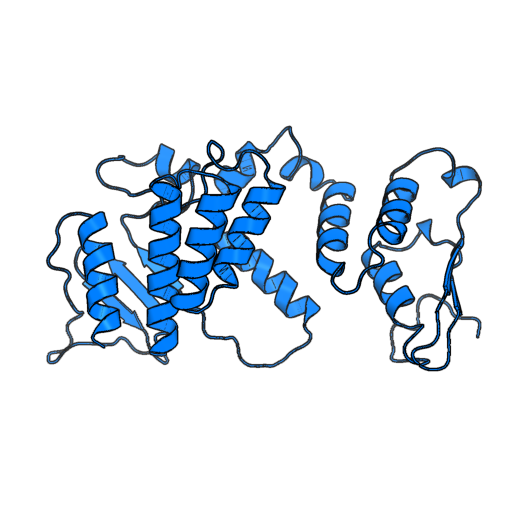708 O O . ASN A 1 93 ? -2.404 -2.228 -22.420 1.00 39.69 93 ASN A O 1
ATOM 712 N N . LEU A 1 94 ? -1.925 -4.119 -21.291 1.00 38.72 94 LEU A N 1
ATOM 713 C CA . LEU A 1 94 ? -2.441 -3.740 -19.960 1.00 38.72 94 LEU A CA 1
ATOM 714 C C . LEU A 1 94 ? -1.444 -2.888 -19.151 1.00 38.72 94 LEU A C 1
ATOM 716 O O . LEU A 1 94 ? -1.840 -2.115 -18.283 1.00 38.72 94 LEU A O 1
ATOM 720 N N . LEU A 1 95 ? -0.144 -3.042 -19.422 1.00 37.66 95 LEU A N 1
ATOM 721 C CA . LEU A 1 95 ? 0.962 -2.352 -18.736 1.00 37.66 95 LEU A CA 1
ATOM 722 C C . LEU A 1 95 ? 1.682 -1.314 -19.614 1.00 37.66 95 LEU A C 1
ATOM 724 O O . LEU A 1 95 ? 2.548 -0.586 -19.126 1.00 37.66 95 LEU A O 1
ATOM 728 N N . GLY A 1 96 ? 1.362 -1.270 -20.906 1.00 38.00 96 GLY A N 1
ATOM 729 C CA . GLY A 1 96 ? 1.954 -0.367 -21.886 1.00 38.00 96 GLY A CA 1
ATOM 730 C C . GLY A 1 96 ? 1.235 0.971 -21.964 1.00 38.00 96 GLY A C 1
ATOM 731 O O . GLY A 1 96 ? 0.111 1.150 -21.497 1.00 38.00 96 GLY A O 1
ATOM 732 N N . THR A 1 97 ? 1.897 1.913 -22.624 1.00 42.75 97 THR A N 1
ATOM 733 C CA . THR A 1 97 ? 1.528 3.329 -22.758 1.00 42.75 97 THR A CA 1
ATOM 734 C C . THR A 1 97 ? 0.118 3.608 -23.302 1.00 42.75 97 THR A C 1
ATOM 736 O O . THR A 1 97 ? -0.337 4.741 -23.199 1.00 42.75 97 THR A O 1
ATOM 739 N N . LYS A 1 98 ? -0.602 2.606 -23.837 1.00 36.41 98 LYS A N 1
ATOM 740 C CA . LYS A 1 98 ? -1.981 2.736 -24.348 1.00 36.41 98 LYS A CA 1
ATOM 741 C C . LYS A 1 98 ? -3.095 2.387 -23.344 1.00 36.41 98 LYS A C 1
ATOM 743 O O . LYS A 1 98 ? -4.232 2.771 -23.594 1.00 36.41 98 LYS A O 1
ATOM 748 N N . GLN A 1 99 ? -2.813 1.708 -22.224 1.00 36.41 99 GLN A N 1
ATOM 749 C CA . GLN A 1 99 ? -3.811 1.427 -21.167 1.00 36.41 99 GLN A CA 1
ATOM 750 C C . GLN A 1 99 ? -3.295 1.695 -19.743 1.00 36.41 99 GLN A C 1
ATOM 752 O O . GLN A 1 99 ? -3.737 1.061 -18.785 1.00 36.41 99 GLN A O 1
ATOM 757 N N . SER A 1 100 ? -2.420 2.681 -19.548 1.00 42.06 100 SER A N 1
ATOM 758 C CA . SER A 1 100 ? -2.088 3.196 -18.206 1.00 42.06 100 SER A CA 1
ATOM 759 C C . SER A 1 100 ? -3.332 3.571 -17.371 1.00 42.06 100 SER A C 1
ATOM 761 O O . SER A 1 100 ? -3.277 3.517 -16.142 1.00 42.06 100 SER A O 1
ATOM 763 N N . GLY A 1 101 ? -4.473 3.841 -18.020 1.00 36.16 101 GLY A N 1
ATOM 764 C CA . GLY A 1 101 ? -5.777 4.047 -17.381 1.00 36.16 101 GLY A CA 1
ATOM 765 C C . GLY A 1 101 ? -6.367 2.830 -16.645 1.00 36.16 101 GLY A C 1
ATOM 766 O O . GLY A 1 101 ? -7.095 3.029 -15.679 1.00 36.16 101 GLY A O 1
ATOM 767 N N . HIS A 1 102 ? -6.026 1.583 -17.005 1.00 35.38 102 HIS A N 1
ATOM 768 C CA . HIS A 1 102 ? -6.589 0.389 -16.340 1.00 35.38 102 HIS A CA 1
ATOM 769 C C . HIS A 1 102 ? -5.907 0.056 -15.001 1.00 35.38 102 HIS A C 1
ATOM 771 O O . HIS A 1 102 ? -6.531 -0.521 -14.118 1.00 35.38 102 HIS A O 1
ATOM 777 N N . ILE A 1 103 ? -4.648 0.452 -14.784 1.00 40.12 103 ILE A N 1
ATOM 778 C CA . ILE A 1 103 ? -3.966 0.238 -13.488 1.00 40.12 103 ILE A CA 1
ATOM 779 C C . ILE A 1 103 ? -4.520 1.189 -12.418 1.00 40.12 103 ILE A C 1
ATOM 781 O O . ILE A 1 103 ? -4.615 0.819 -11.249 1.00 40.12 103 ILE A O 1
ATOM 785 N N . SER A 1 104 ? -4.977 2.376 -12.830 1.00 43.09 104 SER A N 1
ATOM 786 C CA . SER A 1 104 ? -5.772 3.288 -11.993 1.00 43.09 104 SER A CA 1
ATOM 787 C C . SER A 1 104 ? -7.120 2.666 -11.563 1.00 43.09 104 SER A C 1
ATOM 789 O O . SER A 1 104 ? -7.743 3.113 -10.600 1.00 43.09 104 SER A O 1
ATOM 791 N N . GLN A 1 105 ? -7.554 1.587 -12.229 1.00 39.56 105 GLN A N 1
ATOM 792 C CA . GLN A 1 105 ? -8.883 0.990 -12.096 1.00 39.56 105 GLN A CA 1
ATOM 793 C C . GLN A 1 105 ? -8.976 -0.167 -11.089 1.00 39.56 105 GLN A C 1
ATOM 795 O O . GLN A 1 105 ? -10.078 -0.472 -10.645 1.00 39.56 105 GLN A O 1
ATOM 800 N N . ILE A 1 106 ? -7.859 -0.811 -10.715 1.00 46.59 106 ILE A N 1
ATOM 801 C CA . ILE A 1 106 ? -7.899 -2.063 -9.925 1.00 46.59 106 ILE A CA 1
ATOM 802 C C . ILE A 1 106 ? -7.302 -1.928 -8.505 1.00 46.59 106 ILE A C 1
ATOM 804 O O . ILE A 1 106 ? -7.445 -2.820 -7.672 1.00 46.59 106 ILE A O 1
ATOM 808 N N . GLY A 1 107 ? -6.735 -0.762 -8.178 1.00 51.88 107 GLY A N 1
ATOM 809 C CA . GLY A 1 107 ? -6.412 -0.372 -6.803 1.00 51.88 107 GLY A CA 1
ATOM 810 C C . GLY A 1 107 ? -5.223 -1.098 -6.162 1.00 51.88 107 GLY A C 1
ATOM 811 O O . GLY A 1 107 ? -4.754 -2.150 -6.598 1.00 51.88 107 GLY A O 1
ATOM 812 N N . PHE A 1 108 ? -4.721 -0.490 -5.088 1.00 50.38 108 PHE A N 1
ATOM 813 C CA . PHE A 1 108 ? -3.626 -0.989 -4.247 1.00 50.38 108 PHE A CA 1
ATOM 814 C C . PHE A 1 108 ? -3.840 -2.431 -3.744 1.00 50.38 108 PHE A C 1
ATOM 816 O O . PHE A 1 108 ? -2.883 -3.186 -3.585 1.00 50.38 108 PHE A O 1
ATOM 823 N N . GLU A 1 109 ? -5.093 -2.836 -3.535 1.00 50.56 109 GLU A N 1
ATOM 824 C CA . GLU A 1 109 ? -5.451 -4.124 -2.938 1.00 50.56 109 GLU A CA 1
ATOM 825 C C . GLU A 1 109 ? -5.173 -5.319 -3.865 1.00 50.56 109 GLU A C 1
ATOM 827 O O . GLU A 1 109 ? -4.503 -6.266 -3.443 1.00 50.56 109 GLU A O 1
ATOM 832 N N . LEU A 1 110 ? -5.567 -5.257 -5.149 1.00 51.31 110 LEU A N 1
ATOM 833 C CA . LEU A 1 110 ? -5.209 -6.318 -6.101 1.00 51.31 110 LEU A CA 1
ATOM 834 C C . LEU A 1 110 ? -3.694 -6.362 -6.324 1.00 51.31 110 LEU A C 1
ATOM 836 O O . LEU A 1 110 ? -3.120 -7.440 -6.478 1.00 51.31 110 LEU A O 1
ATOM 840 N N . TYR A 1 111 ? -3.028 -5.205 -6.298 1.00 55.09 111 TYR A N 1
ATOM 841 C CA . TYR A 1 111 ? -1.575 -5.150 -6.390 1.00 55.09 111 TYR A CA 1
ATOM 842 C C . TYR A 1 111 ? -0.896 -5.890 -5.228 1.00 55.09 111 TYR A C 1
ATOM 844 O O . TYR A 1 111 ? -0.063 -6.762 -5.474 1.00 55.09 111 TYR A O 1
ATOM 852 N N . CYS A 1 112 ? -1.281 -5.610 -3.977 1.00 54.94 112 CYS A N 1
ATOM 853 C CA . CYS A 1 112 ? -0.788 -6.341 -2.807 1.00 54.94 112 CYS A CA 1
ATOM 854 C C . CYS A 1 112 ? -1.064 -7.846 -2.922 1.00 54.94 112 CYS A C 1
ATOM 856 O O . CYS A 1 112 ? -0.195 -8.657 -2.606 1.00 54.94 112 CYS A O 1
ATOM 858 N N . GLN A 1 113 ? -2.239 -8.235 -3.425 1.00 51.78 113 GLN A N 1
ATOM 859 C CA . GLN A 1 113 ? -2.591 -9.641 -3.622 1.00 51.78 113 GLN A CA 1
ATOM 860 C C . GLN A 1 113 ? -1.692 -10.330 -4.666 1.00 51.78 113 GLN A C 1
ATOM 862 O O . GLN A 1 113 ? -1.185 -11.425 -4.414 1.00 51.78 113 GLN A O 1
ATOM 867 N N . LEU A 1 114 ? -1.440 -9.686 -5.809 1.00 51.25 114 LEU A N 1
ATOM 868 C CA . LEU A 1 114 ? -0.553 -10.201 -6.861 1.00 51.25 114 LEU A CA 1
ATOM 869 C C . LEU A 1 114 ? 0.916 -10.239 -6.413 1.00 51.25 114 LEU A C 1
ATOM 871 O O . LEU A 1 114 ? 1.649 -11.179 -6.743 1.00 51.25 114 LEU A O 1
ATOM 875 N N . LEU A 1 115 ? 1.345 -9.241 -5.633 1.00 52.22 115 LEU A N 1
ATOM 876 C CA . LEU A 1 115 ? 2.673 -9.181 -5.031 1.00 52.22 115 LEU A CA 1
ATOM 877 C C . LEU A 1 115 ? 2.883 -10.359 -4.072 1.00 52.22 115 LEU A C 1
ATOM 879 O O . LEU A 1 115 ? 3.869 -11.080 -4.215 1.00 52.22 115 LEU A O 1
ATOM 883 N N . ARG A 1 116 ? 1.937 -10.600 -3.155 1.00 54.19 116 ARG A N 1
ATOM 884 C CA . ARG A 1 116 ? 1.973 -11.731 -2.212 1.00 54.19 116 ARG A CA 1
ATOM 885 C C . ARG A 1 116 ? 2.061 -13.065 -2.944 1.00 54.19 116 ARG A C 1
ATOM 887 O O . ARG A 1 116 ? 3.014 -13.806 -2.732 1.00 54.19 116 ARG A O 1
ATOM 894 N N . GLN A 1 117 ? 1.165 -13.310 -3.905 1.00 47.94 117 GLN A N 1
ATOM 895 C CA . GLN A 1 117 ? 1.184 -14.542 -4.707 1.00 47.94 117 GLN A CA 1
ATOM 896 C C . GLN A 1 117 ? 2.529 -14.776 -5.412 1.00 47.94 117 GLN A C 1
ATOM 898 O O . GLN A 1 117 ? 2.981 -15.914 -5.545 1.00 47.94 117 GLN A O 1
ATOM 903 N N . SER A 1 118 ? 3.183 -13.701 -5.853 1.00 45.53 118 SER A N 1
ATOM 904 C CA . SER A 1 118 ? 4.485 -13.775 -6.517 1.00 45.53 118 SER A CA 1
ATOM 905 C C . SER A 1 118 ? 5.634 -14.017 -5.530 1.00 45.53 118 SER A C 1
ATOM 907 O O . SER A 1 118 ? 6.537 -14.799 -5.828 1.00 45.53 118 SER A O 1
ATOM 909 N N . VAL A 1 119 ? 5.606 -13.378 -4.356 1.00 49.53 119 VAL A N 1
ATOM 910 C CA . VAL A 1 119 ? 6.621 -13.524 -3.296 1.00 49.53 119 VAL A CA 1
ATOM 911 C C . VAL A 1 119 ? 6.555 -14.909 -2.648 1.00 49.53 119 VAL A C 1
ATOM 913 O O . VAL A 1 119 ? 7.601 -15.535 -2.464 1.00 49.53 119 VAL A O 1
ATOM 916 N N . ASP A 1 120 ? 5.352 -15.419 -2.382 1.00 49.81 120 ASP A N 1
ATOM 917 C CA . ASP A 1 120 ? 5.125 -16.741 -1.786 1.00 49.81 120 ASP A CA 1
ATOM 918 C C . ASP A 1 120 ? 5.629 -17.856 -2.710 1.00 49.81 120 ASP A C 1
ATOM 920 O O . ASP A 1 120 ? 6.319 -18.785 -2.280 1.00 49.81 120 ASP A O 1
ATOM 924 N N . ARG A 1 121 ? 5.385 -17.711 -4.019 1.00 47.81 121 ARG A N 1
ATOM 925 C CA . ARG A 1 121 ? 5.870 -18.642 -5.047 1.00 47.81 121 ARG A CA 1
ATOM 926 C C . ARG A 1 121 ? 7.398 -18.625 -5.189 1.00 47.81 121 ARG A C 1
ATOM 928 O O . ARG A 1 121 ? 7.987 -19.657 -5.494 1.00 47.81 121 ARG A O 1
ATOM 935 N N . LEU A 1 122 ? 8.044 -17.476 -4.969 1.00 42.59 122 LEU A N 1
ATOM 936 C CA . LEU A 1 122 ? 9.499 -17.307 -5.090 1.00 42.59 122 LEU A CA 1
ATOM 937 C C . LEU A 1 122 ? 10.279 -17.757 -3.850 1.00 42.59 122 LEU A C 1
ATOM 939 O O . LEU A 1 122 ? 11.414 -18.208 -3.987 1.00 42.59 122 LEU A O 1
ATOM 943 N N . LYS A 1 123 ? 9.715 -17.608 -2.645 1.00 42.84 123 LYS A N 1
ATOM 944 C CA . LYS A 1 123 ? 10.436 -17.912 -1.400 1.00 42.84 123 LYS A CA 1
ATOM 945 C C . LYS A 1 123 ? 10.394 -19.383 -1.001 1.00 42.84 123 LYS A C 1
ATOM 947 O O . LYS A 1 123 ? 11.221 -19.769 -0.183 1.00 42.84 123 LYS A O 1
ATOM 952 N N . GLY A 1 124 ? 9.468 -20.192 -1.527 1.00 45.03 124 GLY A N 1
ATOM 953 C CA . GLY A 1 124 ? 9.356 -21.620 -1.184 1.00 45.03 124 GLY A CA 1
ATOM 954 C C . GLY A 1 124 ? 9.218 -21.904 0.322 1.00 45.03 124 GLY A C 1
ATOM 955 O O . GLY A 1 124 ? 9.409 -23.037 0.756 1.00 45.03 124 GLY A O 1
ATOM 956 N N . ARG A 1 125 ? 8.925 -20.879 1.133 1.00 40.34 125 ARG A N 1
ATOM 957 C CA . ARG A 1 125 ? 8.893 -20.940 2.594 1.00 40.34 125 ARG A CA 1
ATOM 958 C C . ARG A 1 125 ? 7.460 -21.151 3.059 1.00 40.34 125 ARG A C 1
ATOM 960 O O . ARG A 1 125 ? 6.599 -20.317 2.808 1.00 40.34 125 ARG A O 1
ATOM 967 N N . LYS A 1 126 ? 7.258 -22.247 3.793 1.00 38.16 126 LYS A N 1
ATOM 968 C CA . LYS A 1 126 ? 6.126 -22.501 4.699 1.00 38.16 126 LYS A CA 1
ATOM 969 C C . LYS A 1 126 ? 6.314 -21.779 6.046 1.00 38.16 126 LYS A C 1
ATOM 971 O O . LYS A 1 126 ? 5.880 -22.285 7.075 1.00 38.16 126 LYS A O 1
ATOM 976 N N . ASP A 1 127 ? 7.002 -20.641 6.060 1.00 35.56 127 ASP A N 1
ATOM 977 C CA . ASP A 1 127 ? 7.133 -19.851 7.281 1.00 35.56 127 ASP A CA 1
ATOM 978 C C . ASP A 1 127 ? 5.893 -18.970 7.383 1.00 35.56 127 ASP A C 1
ATOM 980 O O . ASP A 1 127 ? 5.547 -18.281 6.422 1.00 35.56 127 ASP A O 1
ATOM 984 N N . ALA A 1 128 ? 5.198 -19.085 8.517 1.00 34.31 128 ALA A N 1
ATOM 985 C CA . ALA A 1 128 ? 3.882 -18.516 8.776 1.00 34.31 128 ALA A CA 1
ATOM 986 C C . ALA A 1 128 ? 3.738 -17.089 8.217 1.00 34.31 128 ALA A C 1
ATOM 988 O O . ALA A 1 128 ? 4.666 -16.282 8.360 1.00 34.31 128 ALA A O 1
ATOM 989 N N . PRO A 1 129 ? 2.590 -16.757 7.595 1.00 41.41 129 PRO A N 1
ATOM 990 C CA . PRO A 1 129 ? 2.366 -15.419 7.084 1.00 41.41 129 PRO A CA 1
ATOM 991 C C . PRO A 1 129 ? 2.555 -14.461 8.253 1.00 41.41 129 PRO A C 1
ATOM 993 O O . PRO A 1 129 ? 1.874 -14.577 9.271 1.00 41.41 129 PRO A O 1
ATOM 996 N N . ARG A 1 130 ? 3.494 -13.520 8.120 1.00 47.97 130 ARG A N 1
ATOM 997 C CA . ARG A 1 130 ? 3.470 -12.307 8.936 1.00 47.97 130 ARG A CA 1
ATOM 998 C C . ARG A 1 130 ? 2.058 -11.774 8.737 1.00 47.97 130 ARG A C 1
ATOM 1000 O O . ARG A 1 130 ? 1.705 -11.463 7.601 1.00 47.97 130 ARG A O 1
ATOM 1007 N N . GLN A 1 131 ? 1.225 -11.864 9.768 1.00 52.75 131 GLN A N 1
ATOM 1008 C CA . GLN A 1 131 ? -0.212 -11.661 9.646 1.00 52.75 131 GLN A CA 1
ATOM 1009 C C . GLN A 1 131 ? -0.413 -10.168 9.377 1.00 52.75 131 GLN A C 1
ATOM 1011 O O . GLN A 1 131 ? -0.500 -9.362 10.294 1.00 52.75 131 GLN A O 1
ATOM 1016 N N . GLU A 1 132 ? -0.316 -9.774 8.105 1.00 63.16 132 GLU A N 1
ATOM 1017 C CA . GLU A 1 132 ? -0.519 -8.397 7.683 1.00 63.16 132 GLU A CA 1
ATOM 1018 C C . GLU A 1 132 ? -1.974 -8.082 7.976 1.00 63.16 132 GLU A C 1
ATOM 1020 O O . GLU A 1 132 ? -2.871 -8.608 7.310 1.00 63.16 132 GLU A O 1
ATOM 1025 N N . ALA A 1 133 ? -2.186 -7.241 8.986 1.00 75.12 133 ALA A N 1
ATOM 1026 C CA . ALA A 1 133 ? -3.512 -6.811 9.360 1.00 75.12 133 ALA A CA 1
ATOM 1027 C C . ALA A 1 133 ? -4.220 -6.239 8.125 1.00 75.12 133 ALA A C 1
ATOM 1029 O O . ALA A 1 133 ? -3.684 -5.376 7.415 1.00 75.12 133 ALA A O 1
ATOM 1030 N N . THR A 1 134 ? -5.419 -6.729 7.828 1.00 82.38 134 THR A N 1
ATOM 1031 C CA . THR A 1 134 ? -6.247 -6.111 6.794 1.00 82.38 134 THR A CA 1
ATOM 1032 C C . THR A 1 134 ? -6.819 -4.806 7.322 1.00 82.38 134 THR A C 1
ATOM 1034 O O . THR A 1 134 ? -7.074 -4.669 8.514 1.00 82.38 134 THR A O 1
ATOM 1037 N N . PHE A 1 135 ? -7.016 -3.833 6.436 1.00 83.38 135 PHE A N 1
ATOM 1038 C CA . PHE A 1 135 ? -7.653 -2.571 6.793 1.00 83.38 135 PHE A CA 1
ATOM 1039 C C . PHE A 1 135 ? -8.808 -2.307 5.839 1.00 83.38 135 PHE A C 1
ATOM 1041 O O . PHE A 1 135 ? -8.615 -2.395 4.625 1.00 83.38 135 PHE A O 1
ATOM 1048 N N . LYS A 1 136 ? -9.971 -1.954 6.382 1.00 83.62 136 LYS A N 1
ATOM 1049 C CA . LYS A 1 136 ? -11.150 -1.539 5.619 1.00 83.62 136 LYS A CA 1
ATOM 1050 C C . LYS A 1 136 ? -11.777 -0.309 6.266 1.00 83.62 136 LYS A C 1
ATOM 1052 O O . LYS A 1 136 ? -11.892 -0.241 7.485 1.00 83.62 136 LYS A O 1
ATOM 1057 N N . ALA A 1 137 ? -12.186 0.655 5.452 1.00 85.06 137 ALA A N 1
ATOM 1058 C CA . ALA A 1 137 ? -12.942 1.812 5.912 1.00 85.06 137 ALA A CA 1
ATOM 1059 C C . ALA A 1 137 ? -13.937 2.244 4.835 1.00 85.06 137 ALA A C 1
ATOM 1061 O O . ALA A 1 137 ? -13.598 2.249 3.653 1.00 85.06 137 ALA A O 1
ATOM 1062 N N . ASP A 1 138 ? -15.142 2.619 5.255 1.00 82.31 138 ASP A N 1
ATOM 1063 C CA . ASP A 1 138 ? -16.234 3.069 4.380 1.00 82.31 138 ASP A CA 1
ATOM 1064 C C . ASP A 1 138 ? -16.009 4.468 3.780 1.00 82.31 138 ASP A C 1
ATOM 1066 O O . ASP A 1 138 ? -16.618 4.816 2.775 1.00 82.31 138 ASP A O 1
ATOM 1070 N N . PHE A 1 139 ? -15.098 5.256 4.353 1.00 85.12 139 PHE A N 1
ATOM 1071 C CA . PHE A 1 139 ? -14.752 6.607 3.899 1.00 85.12 139 PHE A CA 1
ATOM 1072 C C . PHE A 1 139 ? -13.409 6.686 3.154 1.00 85.12 139 PHE A C 1
ATOM 1074 O O . PHE A 1 139 ? -12.836 7.772 3.058 1.00 85.12 139 PHE A O 1
ATOM 1081 N N . ILE A 1 140 ? -12.858 5.568 2.659 1.00 85.00 140 ILE A N 1
ATOM 1082 C CA . ILE A 1 140 ? -11.559 5.557 1.962 1.00 85.00 140 ILE A CA 1
ATOM 1083 C C . ILE A 1 140 ? -11.673 4.985 0.550 1.00 85.00 140 ILE A C 1
ATOM 1085 O O . ILE A 1 140 ? -12.095 3.850 0.349 1.00 85.00 140 ILE A O 1
ATOM 1089 N N . ALA A 1 141 ? -11.181 5.746 -0.427 1.00 82.81 141 ALA A N 1
ATOM 1090 C CA . ALA A 1 141 ? -10.984 5.294 -1.795 1.00 82.81 141 ALA A CA 1
ATOM 1091 C C . ALA A 1 141 ? -9.527 4.859 -2.020 1.00 82.81 141 ALA A C 1
ATOM 1093 O O . ALA A 1 141 ? -8.611 5.681 -2.033 1.00 82.81 141 ALA A O 1
ATOM 1094 N N . PHE A 1 142 ? -9.312 3.565 -2.272 1.00 78.81 142 PHE A N 1
ATOM 1095 C CA . PHE A 1 142 ? -7.984 2.975 -2.524 1.00 78.81 142 PHE A CA 1
ATOM 1096 C C . PHE A 1 142 ? -7.500 3.077 -3.980 1.00 78.81 142 PHE A C 1
ATOM 1098 O O . PHE A 1 142 ? -6.480 2.491 -4.356 1.00 78.81 142 PHE A O 1
ATOM 1105 N N . SER A 1 143 ? -8.245 3.784 -4.828 1.00 74.31 143 SER A N 1
ATOM 1106 C CA . SER A 1 143 ? -7.866 4.051 -6.211 1.00 74.31 143 SER A CA 1
ATOM 1107 C C . SER A 1 143 ? -8.374 5.413 -6.665 1.00 74.31 143 SER A C 1
ATOM 1109 O O . SER A 1 143 ? -9.379 5.925 -6.171 1.00 74.31 143 SER A O 1
ATOM 1111 N N . GLU A 1 144 ? -7.673 5.986 -7.635 1.00 73.31 144 GLU A N 1
ATOM 1112 C CA . GLU A 1 144 ? -8.016 7.271 -8.239 1.00 73.31 144 GLU A CA 1
ATOM 1113 C C . GLU A 1 144 ? -9.342 7.207 -9.009 1.00 73.31 144 GLU A C 1
ATOM 1115 O O . GLU A 1 144 ? -10.138 8.145 -8.962 1.00 73.31 144 GLU A O 1
ATOM 1120 N N . THR A 1 145 ? -9.639 6.070 -9.642 1.00 68.44 145 THR A N 1
ATOM 1121 C CA . THR A 1 145 ? -10.937 5.831 -10.291 1.00 68.44 145 THR A CA 1
ATOM 1122 C C . THR A 1 145 ? -12.089 5.718 -9.300 1.00 68.44 145 THR A C 1
ATOM 1124 O O . THR A 1 145 ? -13.150 6.281 -9.564 1.00 68.44 145 THR A O 1
ATOM 1127 N N . ALA A 1 146 ? -11.902 5.023 -8.170 1.00 71.62 146 ALA A N 1
ATOM 1128 C CA . ALA A 1 146 ? -12.910 4.972 -7.114 1.00 71.62 146 ALA A CA 1
ATOM 1129 C C . ALA A 1 146 ? -13.143 6.374 -6.544 1.00 71.62 146 ALA A C 1
ATOM 1131 O O . ALA A 1 146 ? -14.280 6.816 -6.456 1.00 71.62 146 ALA A O 1
ATOM 1132 N N . PHE A 1 147 ? -12.069 7.115 -6.268 1.00 77.56 147 PHE A N 1
ATOM 1133 C CA . PHE A 1 147 ? -12.165 8.472 -5.738 1.00 77.56 147 PHE A CA 1
ATOM 1134 C C . PHE A 1 147 ? -12.879 9.442 -6.691 1.00 77.56 147 PHE A C 1
ATOM 1136 O O . PHE A 1 147 ? -13.679 10.254 -6.247 1.00 77.56 147 PHE A O 1
ATOM 1143 N N . SER A 1 148 ? -12.657 9.322 -8.004 1.00 76.25 148 SER A N 1
ATOM 1144 C CA . SER A 1 148 ? -13.294 10.186 -9.013 1.00 76.25 148 SER A CA 1
ATOM 1145 C C . SER A 1 148 ? -14.818 10.022 -9.111 1.00 76.25 148 SER A C 1
ATOM 1147 O O . SER A 1 148 ? -15.481 10.859 -9.718 1.00 76.25 148 SER A O 1
ATOM 1149 N N . ARG A 1 149 ? -15.375 8.928 -8.573 1.00 76.12 149 ARG A N 1
ATOM 1150 C CA . ARG A 1 149 ? -16.819 8.628 -8.578 1.00 76.12 149 ARG A CA 1
ATOM 1151 C C . ARG A 1 149 ? -17.526 9.034 -7.286 1.00 76.12 149 ARG A C 1
ATOM 1153 O O . ARG A 1 149 ? -18.752 9.032 -7.258 1.00 76.12 149 ARG A O 1
ATOM 1160 N N . GLU A 1 150 ? -16.762 9.347 -6.248 1.00 78.19 150 GLU A N 1
ATOM 1161 C CA . GLU A 1 150 ? -17.252 9.622 -4.899 1.00 78.19 150 GLU A CA 1
ATOM 1162 C C . GLU A 1 150 ? -17.248 11.127 -4.599 1.00 78.19 150 GLU A C 1
ATOM 1164 O O . GLU A 1 150 ? -16.558 11.908 -5.255 1.00 78.19 150 GLU A O 1
ATOM 1169 N N . ASP A 1 151 ? -18.003 11.546 -3.579 1.00 78.69 151 ASP A N 1
ATOM 1170 C CA . ASP A 1 151 ? -17.972 12.928 -3.087 1.00 78.69 151 ASP A CA 1
ATOM 1171 C C . ASP A 1 151 ? -16.642 13.194 -2.343 1.00 78.69 151 ASP A C 1
ATOM 1173 O O . ASP A 1 151 ? -16.403 12.592 -1.286 1.00 78.69 151 ASP A O 1
ATOM 1177 N N . PRO A 1 152 ? -15.789 14.132 -2.815 1.00 76.38 152 PRO A N 1
ATOM 1178 C CA . PRO A 1 152 ? -14.511 14.456 -2.177 1.00 76.38 152 PRO A CA 1
ATOM 1179 C C . PRO A 1 152 ? -14.630 14.944 -0.727 1.00 76.38 152 PRO A C 1
ATOM 1181 O O . PRO A 1 152 ? -13.633 14.971 -0.005 1.00 76.38 152 PRO A O 1
ATOM 1184 N N . LYS A 1 153 ? -15.824 15.370 -0.289 1.00 75.75 153 LYS A N 1
ATOM 1185 C CA . LYS A 1 153 ? -16.080 15.768 1.105 1.00 75.75 153 LYS A CA 1
ATOM 1186 C C . LYS A 1 153 ? -16.329 14.578 2.031 1.00 75.75 153 LYS A C 1
ATOM 1188 O O . LYS A 1 153 ? -16.153 14.718 3.240 1.00 75.75 153 LYS A O 1
ATOM 1193 N N . GLN A 1 154 ? -16.760 13.442 1.487 1.00 75.56 154 GLN A N 1
ATOM 1194 C CA . GLN A 1 154 ? -17.160 12.263 2.262 1.00 75.56 154 GLN A CA 1
ATOM 1195 C C . GLN A 1 154 ? -16.093 11.170 2.239 1.00 75.56 154 GLN A C 1
ATOM 1197 O O . GLN A 1 154 ? -15.926 10.461 3.231 1.00 75.56 154 GLN A O 1
ATOM 1202 N N . VAL A 1 155 ? -15.346 11.070 1.137 1.00 85.62 155 VAL A N 1
ATOM 1203 C CA . VAL A 1 155 ? -14.358 10.013 0.915 1.00 85.62 155 VAL A CA 1
ATOM 1204 C C . VAL A 1 155 ? -12.955 10.595 0.822 1.00 85.62 155 VAL A C 1
ATOM 1206 O O . VAL A 1 155 ? -12.707 11.591 0.148 1.00 85.62 155 VAL A O 1
ATOM 1209 N N . LEU A 1 156 ? -12.008 9.946 1.493 1.00 87.50 156 LEU A N 1
ATOM 1210 C CA . LEU A 1 156 ? -10.598 10.290 1.437 1.00 87.50 156 LEU A CA 1
ATOM 1211 C C . LEU A 1 156 ? -9.855 9.409 0.425 1.00 87.50 156 LEU A C 1
ATOM 1213 O O . LEU A 1 156 ? -9.994 8.185 0.461 1.00 87.50 156 LEU A O 1
ATOM 1217 N N . PRO A 1 157 ? -9.006 9.985 -0.440 1.00 88.44 157 PRO A N 1
ATOM 1218 C CA . PRO A 1 157 ? -8.132 9.209 -1.305 1.00 88.44 157 PRO A CA 1
ATOM 1219 C C . PRO A 1 157 ? -6.983 8.597 -0.495 1.00 88.44 157 PRO A C 1
ATOM 1221 O O . PRO A 1 157 ? -6.340 9.293 0.292 1.00 88.44 157 PRO A O 1
ATOM 1224 N N . ALA A 1 158 ? -6.693 7.318 -0.722 1.00 88.44 158 ALA A N 1
ATOM 1225 C CA . ALA A 1 158 ? -5.539 6.612 -0.172 1.00 88.44 158 ALA A CA 1
ATOM 1226 C C . ALA A 1 158 ? -4.879 5.745 -1.252 1.00 88.44 158 ALA A C 1
ATOM 1228 O O . ALA A 1 158 ? -5.104 4.539 -1.353 1.00 88.44 158 ALA A O 1
ATOM 1229 N N . PHE A 1 159 ? -4.078 6.381 -2.099 1.00 84.62 159 PHE A N 1
ATOM 1230 C CA . PHE A 1 159 ? -3.368 5.748 -3.209 1.00 84.62 159 PHE A CA 1
ATOM 1231 C C . PHE A 1 159 ? -2.158 6.597 -3.609 1.00 84.62 159 PHE A C 1
ATOM 1233 O O . PHE A 1 159 ? -2.038 7.751 -3.206 1.00 84.62 159 PHE A O 1
ATOM 1240 N N . LEU A 1 160 ? -1.266 6.030 -4.421 1.00 86.25 160 LEU A N 1
ATOM 1241 C CA . LEU A 1 160 ? -0.160 6.752 -5.053 1.00 86.25 160 LEU A CA 1
ATOM 1242 C C . LEU A 1 160 ? -0.652 7.403 -6.360 1.00 86.25 160 LEU A C 1
ATOM 1244 O O . LEU A 1 160 ? -0.906 6.662 -7.316 1.00 86.25 160 LEU A O 1
ATOM 1248 N N . PRO A 1 161 ? -0.812 8.741 -6.431 1.00 85.50 161 PRO A N 1
ATOM 1249 C CA . PRO A 1 161 ? -1.373 9.404 -7.609 1.00 85.50 161 PRO A CA 1
ATOM 1250 C C . PRO A 1 161 ? -0.453 9.304 -8.824 1.00 85.50 161 PRO A C 1
ATOM 1252 O O . PRO A 1 161 ? 0.774 9.371 -8.689 1.00 85.50 161 PRO A O 1
ATOM 1255 N N . THR A 1 162 ? -1.032 9.218 -10.024 1.00 82.00 162 THR A N 1
ATOM 1256 C CA . THR A 1 162 ? -0.253 9.249 -11.273 1.00 82.00 162 THR A CA 1
ATOM 1257 C C . THR A 1 162 ? 0.428 10.595 -11.495 1.00 82.00 162 THR A C 1
ATOM 1259 O O . THR A 1 162 ? 1.465 10.641 -12.139 1.00 82.00 162 THR A O 1
ATOM 1262 N N . THR A 1 163 ? -0.116 11.675 -10.930 1.00 84.38 163 THR A N 1
ATOM 1263 C CA . THR A 1 163 ? 0.467 13.027 -10.966 1.00 84.38 163 THR A CA 1
ATOM 1264 C C . THR A 1 163 ? 1.713 13.183 -10.096 1.00 84.38 163 THR A C 1
ATOM 1266 O O . THR A 1 163 ? 2.459 14.137 -10.276 1.00 84.38 163 THR A O 1
ATOM 1269 N N . TRP A 1 164 ? 1.940 12.271 -9.145 1.00 87.38 164 TRP A N 1
ATOM 1270 C CA . TRP A 1 164 ? 3.119 12.295 -8.277 1.00 87.38 164 TRP A CA 1
ATOM 1271 C C . TRP A 1 164 ? 4.179 11.290 -8.716 1.00 87.38 164 TRP A C 1
ATOM 1273 O O . TRP A 1 164 ? 5.362 11.608 -8.760 1.00 87.38 164 TRP A O 1
ATOM 1283 N N . LEU A 1 165 ? 3.749 10.081 -9.078 1.00 83.56 165 LEU A N 1
ATOM 1284 C CA . LEU A 1 165 ? 4.613 9.050 -9.640 1.00 83.56 165 LEU A CA 1
ATOM 1285 C C . LEU A 1 165 ? 4.099 8.715 -11.034 1.00 83.56 165 LEU A C 1
ATOM 1287 O O . LEU A 1 165 ? 3.262 7.825 -11.163 1.00 83.56 165 LEU A O 1
ATOM 1291 N N . GLU A 1 166 ? 4.578 9.416 -12.062 1.00 75.19 166 GLU A N 1
ATOM 1292 C CA . GLU A 1 166 ? 4.106 9.243 -13.446 1.00 75.19 166 GLU A CA 1
ATOM 1293 C C . GLU A 1 166 ? 4.401 7.830 -13.965 1.00 75.19 166 GLU A C 1
ATOM 1295 O O . GLU A 1 166 ? 3.510 7.107 -14.431 1.00 75.19 166 GLU A O 1
ATOM 1300 N N . GLU A 1 167 ? 5.650 7.390 -13.797 1.00 72.94 167 GLU A N 1
ATOM 1301 C CA . GLU A 1 167 ? 6.107 6.079 -14.233 1.00 72.94 167 GLU A CA 1
ATOM 1302 C C . GLU A 1 167 ? 5.453 4.939 -13.441 1.00 72.94 167 GLU A C 1
ATOM 1304 O O . GLU A 1 167 ? 5.694 4.737 -12.246 1.00 72.94 167 GLU A O 1
ATOM 1309 N N . THR A 1 168 ? 4.705 4.085 -14.146 1.00 68.62 168 THR A N 1
ATOM 1310 C CA . THR A 1 168 ? 4.058 2.898 -13.567 1.00 68.62 168 THR A CA 1
ATOM 1311 C C . THR A 1 168 ? 5.046 1.989 -12.829 1.00 68.62 168 THR A C 1
ATOM 1313 O O . THR A 1 168 ? 4.715 1.462 -11.770 1.00 68.62 168 THR A O 1
ATOM 1316 N N . ARG A 1 169 ? 6.274 1.814 -13.341 1.00 68.31 169 ARG A N 1
ATOM 1317 C CA . ARG A 1 169 ? 7.304 0.972 -12.699 1.00 68.31 169 ARG A CA 1
ATOM 1318 C C . ARG A 1 169 ? 7.733 1.522 -11.339 1.00 68.31 169 ARG A C 1
ATOM 1320 O O . ARG A 1 169 ? 7.894 0.751 -10.391 1.00 68.31 169 ARG A O 1
ATOM 1327 N N . VAL A 1 170 ? 7.897 2.839 -11.240 1.00 78.19 170 VAL A N 1
ATOM 1328 C CA . VAL A 1 170 ? 8.261 3.522 -9.992 1.00 78.19 170 VAL A CA 1
ATOM 1329 C C . VAL A 1 170 ? 7.120 3.405 -8.988 1.00 78.19 170 VAL A C 1
ATOM 1331 O O . VAL A 1 170 ? 7.351 3.006 -7.851 1.00 78.19 170 VAL A O 1
ATOM 1334 N N . ARG A 1 171 ? 5.879 3.633 -9.428 1.00 79.44 171 ARG A N 1
ATOM 1335 C CA . ARG A 1 171 ? 4.676 3.503 -8.593 1.00 79.44 171 ARG A CA 1
ATOM 1336 C C . ARG A 1 171 ? 4.478 2.083 -8.053 1.00 79.44 171 ARG A C 1
ATOM 1338 O O . ARG A 1 171 ? 4.195 1.904 -6.874 1.00 79.44 171 ARG A O 1
ATOM 1345 N N . ILE A 1 172 ? 4.695 1.071 -8.892 1.00 69.00 172 ILE A N 1
ATOM 1346 C CA . ILE A 1 172 ? 4.720 -0.345 -8.490 1.00 69.00 172 ILE A CA 1
ATOM 1347 C C . ILE A 1 172 ? 5.787 -0.575 -7.413 1.00 69.00 172 ILE A C 1
ATOM 1349 O O . ILE A 1 172 ? 5.509 -1.149 -6.361 1.00 69.00 172 ILE A O 1
ATOM 1353 N N . THR A 1 173 ? 7.005 -0.086 -7.646 1.00 75.31 173 THR A N 1
ATOM 1354 C CA . THR A 1 173 ? 8.109 -0.242 -6.691 1.00 75.31 173 THR A CA 1
ATOM 1355 C C . THR A 1 173 ? 7.777 0.413 -5.350 1.00 75.31 173 THR A C 1
ATOM 1357 O O . THR A 1 173 ? 7.947 -0.223 -4.318 1.00 75.31 173 THR A O 1
ATOM 1360 N N . ALA A 1 174 ? 7.204 1.617 -5.359 1.00 83.69 174 ALA A N 1
ATOM 1361 C CA . ALA A 1 174 ? 6.763 2.308 -4.152 1.00 83.69 174 ALA A CA 1
ATOM 1362 C C . ALA A 1 174 ? 5.683 1.514 -3.392 1.00 83.69 174 ALA A C 1
ATOM 1364 O O . ALA A 1 174 ? 5.832 1.246 -2.203 1.00 83.69 174 ALA A O 1
ATOM 1365 N N . TYR A 1 175 ? 4.634 1.027 -4.063 1.00 80.69 175 TYR A N 1
ATOM 1366 C CA . TYR A 1 175 ? 3.634 0.188 -3.390 1.00 80.69 175 TYR A CA 1
ATOM 1367 C C . TYR A 1 175 ? 4.238 -1.073 -2.755 1.00 80.69 175 TYR A C 1
ATOM 1369 O O . TYR A 1 175 ? 3.796 -1.501 -1.689 1.00 80.69 175 TYR A O 1
ATOM 1377 N N . ARG A 1 176 ? 5.253 -1.668 -3.394 1.00 75.25 176 ARG A N 1
ATOM 1378 C CA . ARG A 1 176 ? 5.977 -2.817 -2.840 1.00 75.25 176 ARG A CA 1
ATOM 1379 C C . ARG A 1 176 ? 6.771 -2.436 -1.596 1.00 75.25 176 ARG A C 1
ATOM 1381 O O . ARG A 1 176 ? 6.636 -3.115 -0.586 1.00 75.25 176 ARG A O 1
ATOM 1388 N N . GLU A 1 177 ? 7.577 -1.380 -1.677 1.00 82.50 177 GLU A N 1
ATOM 1389 C CA . GLU A 1 177 ? 8.371 -0.886 -0.546 1.00 82.50 177 GLU A CA 1
ATOM 1390 C C . GLU A 1 177 ? 7.470 -0.621 0.672 1.00 82.50 177 GLU A C 1
ATOM 1392 O O . GLU A 1 177 ? 7.810 -1.006 1.788 1.00 82.50 177 GLU A O 1
ATOM 1397 N N . LEU A 1 178 ? 6.281 -0.048 0.448 1.00 85.00 178 LEU A N 1
ATOM 1398 C CA . LEU A 1 178 ? 5.312 0.222 1.510 1.00 85.00 178 LEU A CA 1
ATOM 1399 C C . LEU A 1 178 ? 4.702 -1.048 2.115 1.00 85.00 178 LEU A C 1
ATOM 1401 O O . LEU A 1 178 ? 4.507 -1.098 3.324 1.00 85.00 178 LEU A O 1
ATOM 1405 N N . SER A 1 179 ? 4.413 -2.072 1.307 1.00 78.88 179 SER A N 1
ATOM 1406 C CA . SER A 1 179 ? 3.927 -3.365 1.817 1.00 78.88 179 SER A CA 1
ATOM 1407 C C . SER A 1 179 ? 5.016 -4.122 2.583 1.00 78.88 179 SER A C 1
ATOM 1409 O O . SER A 1 179 ? 4.733 -4.785 3.570 1.00 78.88 179 SER A O 1
ATOM 1411 N N . GLU A 1 180 ? 6.277 -4.027 2.158 1.00 77.69 180 GLU A N 1
ATOM 1412 C CA . GLU A 1 180 ? 7.397 -4.684 2.845 1.00 77.69 180 GLU A CA 1
ATOM 1413 C C . GLU A 1 180 ? 7.767 -3.982 4.168 1.00 77.69 180 GLU A C 1
ATOM 1415 O O . GLU A 1 180 ? 8.343 -4.608 5.067 1.00 77.69 180 GLU A O 1
ATOM 1420 N N . ALA A 1 181 ? 7.397 -2.705 4.322 1.00 81.31 181 ALA A N 1
ATOM 1421 C CA . ALA A 1 181 ? 7.566 -1.922 5.540 1.00 81.31 181 ALA A CA 1
ATOM 1422 C C . ALA A 1 181 ? 6.581 -2.364 6.643 1.00 81.31 181 ALA A C 1
ATOM 1424 O O . ALA A 1 181 ? 5.599 -1.702 6.954 1.00 81.31 181 ALA A O 1
ATOM 1425 N N . GLY A 1 182 ? 6.869 -3.503 7.273 1.00 75.25 182 GLY A N 1
ATOM 1426 C CA . GLY A 1 182 ? 6.008 -4.112 8.296 1.00 75.25 182 GLY A CA 1
ATOM 1427 C C . GLY A 1 182 ? 6.135 -3.543 9.716 1.00 75.25 182 GLY A C 1
ATOM 1428 O O . GLY A 1 182 ? 5.658 -4.180 10.649 1.00 75.25 182 GLY A O 1
ATOM 1429 N N . THR A 1 183 ? 6.825 -2.417 9.924 1.00 84.31 183 THR A N 1
ATOM 1430 C CA . THR A 1 183 ? 6.953 -1.772 11.245 1.00 84.31 183 THR A CA 1
ATOM 1431 C C . THR A 1 183 ? 6.790 -0.263 11.127 1.00 84.31 183 THR A C 1
ATOM 1433 O O . THR A 1 183 ? 7.166 0.329 10.117 1.00 84.31 183 THR A O 1
ATOM 1436 N N . GLU A 1 184 ? 6.296 0.388 12.185 1.00 87.88 184 GLU A N 1
ATOM 1437 C CA . GLU A 1 184 ? 6.147 1.850 12.205 1.00 87.88 184 GLU A CA 1
ATOM 1438 C C . GLU A 1 184 ? 7.473 2.570 11.902 1.00 87.88 184 GLU A C 1
ATOM 1440 O O . GLU A 1 184 ? 7.494 3.564 11.177 1.00 87.88 184 GLU A O 1
ATOM 1445 N N . LYS A 1 185 ? 8.595 2.049 12.415 1.00 89.50 185 LYS A N 1
ATOM 1446 C CA . LYS A 1 185 ? 9.925 2.609 12.152 1.00 89.50 185 LYS A CA 1
ATOM 1447 C C . LYS A 1 185 ? 10.302 2.511 10.669 1.00 89.50 185 LYS A C 1
ATOM 1449 O O . LYS A 1 185 ? 10.721 3.513 10.098 1.00 89.50 185 LYS A O 1
ATOM 1454 N N . ALA A 1 186 ? 10.104 1.345 10.046 1.00 87.88 186 ALA A N 1
ATOM 1455 C CA . ALA A 1 186 ? 10.392 1.148 8.625 1.00 87.88 186 ALA A CA 1
ATOM 1456 C C . ALA A 1 186 ? 9.517 2.048 7.738 1.00 87.88 186 ALA A C 1
ATOM 1458 O O . ALA A 1 186 ? 10.002 2.606 6.759 1.00 87.88 186 ALA A O 1
ATOM 1459 N N . ILE A 1 187 ? 8.248 2.248 8.111 1.00 91.56 187 ILE A N 1
ATOM 1460 C CA . ILE A 1 187 ? 7.335 3.146 7.394 1.00 91.56 187 ILE A CA 1
ATOM 1461 C C . ILE A 1 187 ? 7.807 4.604 7.490 1.00 91.56 187 ILE A C 1
ATOM 1463 O O . ILE A 1 187 ? 7.814 5.301 6.479 1.00 91.56 187 ILE A O 1
ATOM 1467 N N . LYS A 1 188 ? 8.259 5.068 8.664 1.00 93.00 188 LYS A N 1
ATOM 1468 C CA . LYS A 1 188 ? 8.818 6.427 8.827 1.00 93.00 188 LYS A CA 1
ATOM 1469 C C . LYS A 1 188 ? 10.097 6.636 8.015 1.00 93.00 188 LYS A C 1
ATOM 1471 O O . LYS A 1 188 ? 10.285 7.693 7.415 1.00 93.00 188 LYS A O 1
ATOM 1476 N N . GLU A 1 189 ? 10.983 5.642 7.994 1.00 93.75 189 GLU A N 1
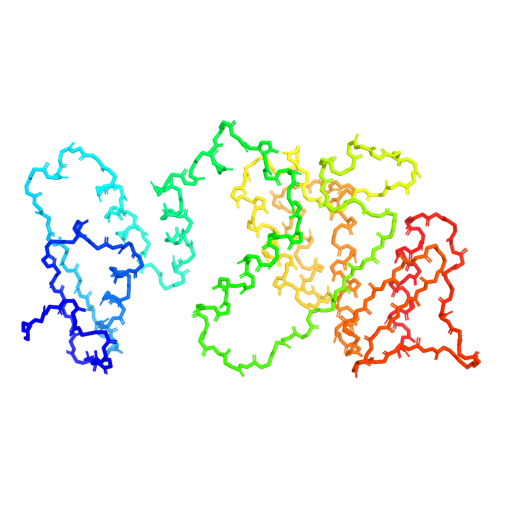ATOM 1477 C CA . GLU A 1 189 ? 12.198 5.676 7.169 1.00 93.75 189 GLU A CA 1
ATOM 1478 C C . GLU A 1 189 ? 11.852 5.715 5.674 1.00 93.75 189 GLU A C 1
ATOM 1480 O O . GLU A 1 189 ? 12.442 6.498 4.924 1.00 93.75 189 GLU A O 1
ATOM 1485 N N . LEU A 1 190 ? 10.849 4.939 5.255 1.00 91.88 190 LEU A N 1
ATOM 1486 C CA . LEU A 1 190 ? 10.346 4.942 3.886 1.00 91.88 190 LEU A CA 1
ATOM 1487 C C . LEU A 1 190 ? 9.729 6.291 3.503 1.00 91.88 190 LEU A C 1
ATOM 1489 O O . LEU A 1 190 ? 10.044 6.814 2.439 1.00 91.88 190 LEU A O 1
ATOM 1493 N N . GLU A 1 191 ? 8.908 6.885 4.371 1.00 93.69 191 GLU A N 1
ATOM 1494 C CA . GLU A 1 191 ? 8.324 8.212 4.153 1.00 93.69 191 GLU A CA 1
ATOM 1495 C C . GLU A 1 191 ? 9.416 9.272 3.953 1.00 93.69 191 GLU A C 1
ATOM 1497 O O . GLU A 1 191 ? 9.337 10.082 3.027 1.00 93.69 191 GLU A O 1
ATOM 1502 N N . LYS A 1 192 ? 10.472 9.243 4.778 1.00 94.12 192 LYS A N 1
ATOM 1503 C CA . LYS A 1 192 ? 11.624 10.139 4.619 1.00 94.12 192 LYS A CA 1
ATOM 1504 C C . LYS A 1 192 ? 12.322 9.908 3.276 1.00 94.12 192 LYS A C 1
ATOM 1506 O O . LYS A 1 192 ? 12.536 10.862 2.536 1.00 94.12 192 LYS A O 1
ATOM 1511 N N . SER A 1 193 ? 12.593 8.649 2.930 1.00 93.69 193 SER A N 1
ATOM 1512 C CA . SER A 1 193 ? 13.194 8.285 1.642 1.00 93.69 193 SER A CA 1
ATOM 1513 C C . SER A 1 193 ? 12.347 8.748 0.454 1.00 93.69 193 SER A C 1
ATOM 1515 O O . SER A 1 193 ? 12.884 9.259 -0.526 1.00 93.69 193 SER A O 1
ATOM 1517 N N . TRP A 1 194 ? 11.023 8.611 0.527 1.00 94.25 194 TRP A N 1
ATOM 1518 C CA . TRP A 1 194 ? 10.109 9.081 -0.512 1.00 94.25 194 TRP A CA 1
ATOM 1519 C C . TRP A 1 194 ? 10.092 10.596 -0.626 1.00 94.25 194 TRP A C 1
ATOM 1521 O O . TRP A 1 194 ? 10.065 11.105 -1.743 1.00 94.25 194 TRP A O 1
ATOM 1531 N N . ARG A 1 195 ? 10.159 11.320 0.495 1.00 93.69 195 ARG A N 1
ATOM 1532 C CA . ARG A 1 195 ? 10.272 12.781 0.480 1.00 93.69 195 ARG A CA 1
ATOM 1533 C C . ARG A 1 195 ? 11.566 13.239 -0.194 1.00 93.69 195 ARG A C 1
ATOM 1535 O O . ARG A 1 195 ? 11.532 14.167 -0.996 1.00 93.69 195 ARG A O 1
ATOM 1542 N N . ASP A 1 196 ? 12.672 12.547 0.071 1.00 92.88 196 ASP A N 1
ATOM 1543 C CA . ASP A 1 196 ? 13.973 12.845 -0.536 1.00 92.88 196 ASP A CA 1
ATOM 1544 C C . ASP A 1 196 ? 14.010 12.484 -2.037 1.00 92.88 196 ASP A C 1
ATOM 1546 O O . ASP A 1 196 ? 14.601 13.206 -2.837 1.00 92.88 196 ASP A O 1
ATOM 1550 N N . ARG A 1 197 ? 13.359 11.382 -2.444 1.00 91.75 197 ARG A N 1
ATOM 1551 C CA . ARG A 1 197 ? 13.355 10.873 -3.833 1.00 91.75 197 ARG A CA 1
ATOM 1552 C C . ARG A 1 197 ? 12.329 11.545 -4.744 1.00 91.75 197 ARG A C 1
ATOM 1554 O O . ARG A 1 197 ? 12.593 11.717 -5.929 1.00 91.75 197 ARG A O 1
ATOM 1561 N N . PHE A 1 198 ? 11.147 11.845 -4.216 1.00 90.19 198 PHE A N 1
ATOM 1562 C CA . PHE A 1 198 ? 9.964 12.246 -4.987 1.00 90.19 198 PHE A CA 1
ATOM 1563 C C . PHE A 1 198 ? 9.406 13.612 -4.557 1.00 90.19 198 PHE A C 1
ATOM 1565 O O . PHE A 1 198 ? 8.384 14.060 -5.077 1.00 90.19 198 PHE A O 1
ATOM 1572 N N . GLY A 1 199 ? 10.049 14.287 -3.601 1.00 91.75 199 GLY A N 1
ATOM 1573 C CA . GLY A 1 199 ? 9.640 15.604 -3.127 1.00 91.75 199 GLY A CA 1
ATOM 1574 C C . GLY A 1 199 ? 8.401 15.569 -2.228 1.00 91.75 199 GLY A C 1
ATOM 1575 O O . GLY A 1 199 ? 8.225 14.686 -1.388 1.00 91.75 199 GLY A O 1
ATOM 1576 N N . ARG A 1 200 ? 7.531 16.577 -2.355 1.00 93.75 200 ARG A N 1
ATOM 1577 C CA . ARG A 1 200 ? 6.351 16.722 -1.492 1.00 93.75 200 ARG A CA 1
ATOM 1578 C C . ARG A 1 200 ? 5.381 15.555 -1.696 1.00 93.75 200 ARG A C 1
ATOM 1580 O O . ARG A 1 200 ? 4.857 15.371 -2.788 1.00 93.75 200 ARG A O 1
ATOM 1587 N N . ILE A 1 201 ? 5.097 14.830 -0.616 1.00 93.44 201 ILE A N 1
ATOM 1588 C CA . ILE A 1 201 ? 4.133 13.726 -0.607 1.00 93.44 201 ILE A CA 1
ATOM 1589 C C . ILE A 1 201 ? 2.706 14.306 -0.698 1.00 93.44 201 ILE A C 1
ATOM 1591 O O . ILE A 1 201 ? 2.347 15.128 0.150 1.00 93.44 201 ILE A O 1
ATOM 1595 N N . PRO A 1 202 ? 1.891 13.913 -1.694 1.00 93.69 202 PRO A N 1
ATOM 1596 C CA . PRO A 1 202 ? 0.489 14.315 -1.786 1.00 93.69 202 PRO A CA 1
ATOM 1597 C C . PRO A 1 202 ? -0.361 13.711 -0.667 1.00 93.69 202 PRO A C 1
ATOM 1599 O O . PRO A 1 202 ? -0.079 12.608 -0.201 1.00 93.69 202 PRO A O 1
ATOM 1602 N N . ASP A 1 203 ? -1.478 14.356 -0.332 1.00 91.44 203 ASP A N 1
ATOM 1603 C CA . ASP A 1 203 ? -2.382 13.902 0.737 1.00 91.44 203 ASP A CA 1
ATOM 1604 C C . ASP A 1 203 ? -2.881 12.463 0.531 1.00 91.44 203 ASP A C 1
ATOM 1606 O O . ASP A 1 203 ? -3.001 11.700 1.485 1.00 91.44 203 ASP A O 1
ATOM 1610 N N . ALA A 1 204 ? -3.127 12.060 -0.721 1.00 90.69 204 ALA A N 1
ATOM 1611 C CA . ALA A 1 204 ? -3.534 10.694 -1.050 1.00 90.69 204 ALA A CA 1
ATOM 1612 C C . ALA A 1 204 ? -2.461 9.650 -0.684 1.00 90.69 204 ALA A C 1
ATOM 1614 O O . ALA A 1 204 ? -2.778 8.582 -0.160 1.00 90.69 204 ALA A O 1
ATOM 1615 N N . ALA A 1 205 ? -1.187 9.972 -0.919 1.00 91.44 205 ALA A N 1
ATOM 1616 C CA . ALA A 1 205 ? -0.072 9.101 -0.568 1.00 91.44 205 ALA A CA 1
ATOM 1617 C C . ALA A 1 205 ? 0.215 9.145 0.942 1.00 91.44 205 ALA A C 1
ATOM 1619 O O . ALA A 1 205 ? 0.491 8.107 1.537 1.00 91.44 205 ALA A O 1
ATOM 1620 N N . ALA A 1 206 ? 0.082 10.314 1.577 1.00 92.69 206 ALA A N 1
ATOM 1621 C CA . ALA A 1 206 ? 0.220 10.461 3.025 1.00 92.69 206 ALA A CA 1
ATOM 1622 C C . ALA A 1 206 ? -0.809 9.601 3.781 1.00 92.69 206 ALA A C 1
ATOM 1624 O O . ALA A 1 206 ? -0.445 8.846 4.678 1.00 92.69 206 ALA A O 1
ATOM 1625 N N . ARG A 1 207 ? -2.075 9.611 3.351 1.00 92.19 207 ARG A N 1
ATOM 1626 C CA . ARG A 1 207 ? -3.132 8.760 3.926 1.00 92.19 207 ARG A CA 1
ATOM 1627 C C . ARG A 1 207 ? -2.887 7.274 3.697 1.00 92.19 207 ARG A C 1
ATOM 1629 O O . ARG A 1 207 ? -3.156 6.460 4.575 1.00 92.19 207 ARG A O 1
ATOM 1636 N N . LEU A 1 208 ? -2.339 6.896 2.542 1.00 90.38 208 LEU A N 1
ATOM 1637 C CA . LEU A 1 208 ? -1.932 5.512 2.302 1.00 90.38 208 LEU A CA 1
ATOM 1638 C C . LEU A 1 208 ? -0.834 5.069 3.290 1.00 90.38 208 LEU A C 1
ATOM 1640 O O . LEU A 1 208 ? -0.889 3.954 3.805 1.00 90.38 208 LEU A O 1
ATOM 1644 N N . ILE A 1 209 ? 0.129 5.946 3.587 1.00 91.50 209 ILE A N 1
ATOM 1645 C CA . ILE A 1 209 ? 1.175 5.711 4.594 1.00 91.50 209 ILE A CA 1
ATOM 1646 C C . ILE A 1 209 ? 0.562 5.584 5.998 1.00 91.50 209 ILE A C 1
ATOM 1648 O O . ILE A 1 209 ? 0.924 4.665 6.735 1.00 91.50 209 ILE A O 1
ATOM 1652 N N . GLU A 1 210 ? -0.401 6.439 6.357 1.00 91.00 210 GLU A N 1
ATOM 1653 C CA . GLU A 1 210 ? -1.145 6.349 7.625 1.00 91.00 210 GLU A CA 1
ATOM 1654 C C . GLU A 1 210 ? -1.870 5.005 7.770 1.00 91.00 210 GLU A C 1
ATOM 1656 O O . GLU A 1 210 ? -1.760 4.351 8.807 1.00 91.00 210 GLU A O 1
ATOM 1661 N N . ILE A 1 211 ? -2.551 4.540 6.721 1.00 90.62 211 ILE A N 1
ATOM 1662 C CA . ILE A 1 211 ? -3.222 3.234 6.718 1.00 90.62 211 ILE A CA 1
ATOM 1663 C C . ILE A 1 211 ? -2.211 2.098 6.883 1.00 90.62 211 ILE A C 1
ATOM 1665 O O . ILE A 1 211 ? -2.446 1.171 7.658 1.00 90.62 211 ILE A O 1
ATOM 1669 N N . SER A 1 212 ? -1.070 2.154 6.195 1.00 89.06 212 SER A N 1
ATOM 1670 C CA . SER A 1 212 ? -0.005 1.162 6.384 1.00 89.06 212 SER A CA 1
ATOM 1671 C C . SER A 1 212 ? 0.538 1.172 7.814 1.00 89.06 212 SER A C 1
ATOM 1673 O O . SER A 1 212 ? 0.820 0.111 8.369 1.00 89.06 212 SER A O 1
ATOM 1675 N N . ARG A 1 213 ? 0.612 2.342 8.457 1.00 90.12 213 ARG A N 1
ATOM 1676 C CA . ARG A 1 213 ? 0.987 2.459 9.872 1.00 90.12 213 ARG A CA 1
ATOM 1677 C C . ARG A 1 213 ? -0.057 1.830 10.794 1.00 90.12 213 ARG A C 1
ATOM 1679 O O . ARG A 1 213 ? 0.332 1.100 11.699 1.00 90.12 213 ARG A O 1
ATOM 1686 N N . ILE A 1 214 ? -1.351 2.040 10.538 1.00 89.62 214 ILE A N 1
ATOM 1687 C CA . ILE A 1 214 ? -2.448 1.361 11.254 1.00 89.62 214 ILE A CA 1
ATOM 1688 C C . ILE A 1 214 ? -2.286 -0.158 11.151 1.00 89.62 214 ILE A C 1
ATOM 1690 O O . ILE A 1 214 ? -2.331 -0.849 12.165 1.00 89.62 214 ILE A O 1
ATOM 1694 N N . LYS A 1 215 ? -2.038 -0.680 9.942 1.00 87.25 215 LYS A N 1
ATOM 1695 C CA . LYS A 1 215 ? -1.817 -2.118 9.727 1.00 87.25 215 LYS A CA 1
ATOM 1696 C C . LYS A 1 215 ? -0.598 -2.637 10.488 1.00 87.25 215 LYS A C 1
ATOM 1698 O O . LYS A 1 215 ? -0.667 -3.712 11.072 1.00 87.25 215 LYS A O 1
ATOM 1703 N N . ALA A 1 216 ? 0.504 -1.886 10.495 1.00 87.00 216 ALA A N 1
ATOM 1704 C CA . ALA A 1 216 ? 1.722 -2.272 11.201 1.00 87.00 216 ALA A CA 1
ATOM 1705 C C . ALA A 1 216 ? 1.537 -2.285 12.728 1.00 87.00 216 ALA A C 1
ATOM 1707 O O . ALA A 1 216 ? 2.013 -3.209 13.383 1.00 87.00 216 ALA A O 1
ATOM 1708 N N . LEU A 1 217 ? 0.827 -1.298 13.284 1.00 88.25 217 LEU A N 1
ATOM 1709 C CA . LEU A 1 217 ? 0.481 -1.250 14.708 1.00 88.25 217 LEU A CA 1
ATOM 1710 C C . LEU A 1 217 ? -0.450 -2.402 15.092 1.00 88.25 217 LEU A C 1
ATOM 1712 O O . LEU A 1 217 ? -0.167 -3.142 16.026 1.00 88.25 217 LEU A O 1
ATOM 1716 N N . ALA A 1 218 ? -1.510 -2.619 14.313 1.00 87.25 218 ALA A N 1
ATOM 1717 C CA . ALA A 1 218 ? -2.430 -3.730 14.524 1.00 87.25 218 ALA A CA 1
ATOM 1718 C C . ALA A 1 218 ? -1.709 -5.087 14.476 1.00 87.25 218 ALA A C 1
ATOM 1720 O O . ALA A 1 218 ? -1.907 -5.920 15.356 1.00 87.25 218 ALA A O 1
ATOM 1721 N N . ALA A 1 219 ? -0.819 -5.289 13.501 1.00 85.00 219 ALA A N 1
ATOM 1722 C CA . ALA A 1 219 ? -0.033 -6.513 13.390 1.00 85.00 219 ALA A CA 1
ATOM 1723 C C . ALA A 1 219 ? 0.939 -6.709 14.569 1.00 85.00 219 ALA A C 1
ATOM 1725 O O . ALA A 1 219 ? 1.149 -7.847 14.987 1.00 85.00 219 ALA A O 1
ATOM 1726 N N . ALA A 1 220 ? 1.519 -5.632 15.115 1.00 84.56 220 ALA A N 1
ATOM 1727 C CA . ALA A 1 220 ? 2.367 -5.700 16.310 1.00 84.56 220 ALA A CA 1
ATOM 1728 C C . ALA A 1 220 ? 1.578 -6.185 17.537 1.00 84.56 220 ALA A C 1
ATOM 1730 O O . ALA A 1 220 ? 2.075 -7.013 18.294 1.00 84.56 220 ALA A O 1
ATOM 1731 N N . GLU A 1 221 ? 0.317 -5.768 17.640 1.00 84.44 221 GLU A N 1
ATOM 1732 C CA . GLU A 1 221 ? -0.630 -6.210 18.664 1.00 84.44 221 GLU A CA 1
ATOM 1733 C C . GLU A 1 221 ? -1.316 -7.552 18.331 1.00 84.44 221 GLU A C 1
ATOM 1735 O O . GLU A 1 221 ? -2.271 -7.959 18.991 1.00 84.44 221 GLU A O 1
ATOM 1740 N N . GLY A 1 222 ? -0.907 -8.263 17.275 1.00 83.44 222 GLY A N 1
ATOM 1741 C CA . GLY A 1 222 ? -1.540 -9.524 16.862 1.00 83.44 222 GLY A CA 1
ATOM 1742 C C . GLY A 1 222 ? -2.997 -9.384 16.393 1.00 83.44 222 GLY A C 1
ATOM 1743 O O . GLY A 1 222 ? -3.741 -10.361 16.373 1.00 83.44 222 GLY A O 1
ATOM 1744 N N . ILE A 1 223 ? -3.440 -8.176 16.043 1.00 85.94 223 ILE A N 1
ATOM 1745 C CA . ILE A 1 223 ? -4.751 -7.908 15.445 1.00 85.94 223 ILE A CA 1
ATOM 1746 C C . ILE A 1 223 ? -4.666 -8.229 13.947 1.00 85.94 223 ILE A C 1
ATOM 1748 O O . ILE A 1 223 ? -3.849 -7.670 13.219 1.00 85.94 223 ILE A O 1
ATOM 1752 N N . ALA A 1 224 ? -5.534 -9.120 13.473 1.00 82.31 224 ALA A N 1
ATOM 1753 C CA . ALA A 1 224 ? -5.568 -9.600 12.094 1.00 82.31 224 ALA A CA 1
ATOM 1754 C C . ALA A 1 224 ? -6.370 -8.692 11.146 1.00 82.31 224 ALA A C 1
ATOM 1756 O O . ALA A 1 224 ? -6.115 -8.683 9.943 1.00 82.31 224 ALA A O 1
ATOM 1757 N N . SER A 1 225 ? -7.340 -7.927 11.655 1.00 83.88 225 SER A N 1
ATOM 1758 C CA . SER A 1 225 ? -8.108 -6.978 10.841 1.00 83.88 225 SER A CA 1
ATOM 1759 C C . SER A 1 225 ? -8.527 -5.748 11.632 1.00 83.88 225 SER A C 1
ATOM 1761 O O . SER A 1 225 ? -8.929 -5.854 12.790 1.00 83.88 225 SER A O 1
ATOM 1763 N N . VAL A 1 226 ? -8.478 -4.598 10.966 1.00 87.00 226 VAL A N 1
ATOM 1764 C CA . VAL A 1 226 ? -8.991 -3.309 11.425 1.00 87.00 226 VAL A CA 1
ATOM 1765 C C . VAL A 1 226 ? -10.055 -2.844 10.441 1.00 87.00 226 VAL A C 1
ATOM 1767 O O . VAL A 1 226 ? -9.778 -2.640 9.260 1.00 87.00 226 VAL A O 1
ATOM 1770 N N . GLU A 1 227 ? -11.278 -2.659 10.913 1.00 88.00 227 GLU A N 1
ATOM 1771 C CA . GLU A 1 227 ? -12.380 -2.161 10.100 1.00 88.00 227 GLU A CA 1
ATOM 1772 C C . GLU A 1 227 ? -13.027 -0.950 10.767 1.00 88.00 227 GLU A C 1
ATOM 1774 O O . GLU A 1 227 ? -13.338 -0.973 11.957 1.00 88.00 227 GLU A O 1
ATOM 1779 N N . ILE A 1 228 ? -13.218 0.123 10.003 1.00 86.94 228 ILE A N 1
ATOM 1780 C CA . ILE A 1 228 ? -13.903 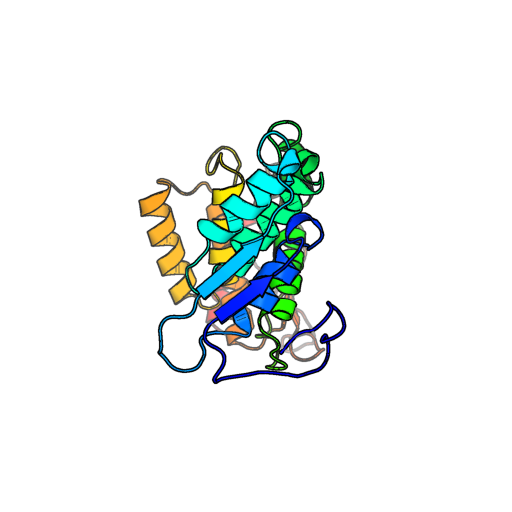1.327 10.466 1.00 86.94 228 ILE A CA 1
ATOM 1781 C C . ILE A 1 228 ? -15.194 1.483 9.672 1.00 86.94 228 ILE A C 1
ATOM 1783 O O . ILE A 1 228 ? -15.161 1.668 8.458 1.00 86.94 228 ILE A O 1
ATOM 1787 N N . GLN A 1 229 ? -16.325 1.430 10.373 1.00 86.00 229 GLN A N 1
ATOM 1788 C CA . GLN A 1 229 ? -17.644 1.630 9.779 1.00 86.00 229 GLN A CA 1
ATOM 1789 C C . GLN A 1 229 ? -18.423 2.666 10.587 1.00 86.00 229 GLN A C 1
ATOM 1791 O O . GLN A 1 229 ? -18.732 2.467 11.770 1.00 86.00 229 GLN A O 1
ATOM 1796 N N . GLY A 1 230 ? -18.735 3.804 9.968 1.00 85.25 230 GLY A N 1
ATOM 1797 C CA . GLY A 1 230 ? -19.314 4.950 10.662 1.00 85.25 230 GLY A CA 1
ATOM 1798 C C . GLY A 1 230 ? -18.396 5.447 11.785 1.00 85.25 230 GLY A C 1
ATOM 1799 O O . GLY A 1 230 ? -17.372 6.070 11.519 1.00 85.25 230 GLY A O 1
ATOM 1800 N N . GLN A 1 231 ? -18.775 5.202 13.042 1.00 85.94 231 GLN A N 1
ATOM 1801 C CA . GLN A 1 231 ? -17.967 5.505 14.237 1.00 85.94 231 GLN A CA 1
ATOM 1802 C C . GLN A 1 231 ? -17.416 4.246 14.916 1.00 85.94 231 GLN A C 1
ATOM 1804 O O . GLN A 1 231 ? -16.767 4.348 15.945 1.00 85.94 231 GLN A O 1
ATOM 1809 N N . ARG A 1 232 ? -17.711 3.045 14.417 1.00 86.19 232 ARG A N 1
ATOM 1810 C CA . ARG A 1 232 ? -17.301 1.797 15.069 1.00 86.19 232 ARG A CA 1
ATOM 1811 C C . ARG A 1 232 ? -15.924 1.398 14.563 1.00 86.19 232 ARG A C 1
ATOM 1813 O O . ARG A 1 232 ? -15.742 1.267 13.356 1.00 86.19 232 ARG A O 1
ATOM 1820 N N . LEU A 1 233 ? -14.997 1.178 15.488 1.00 86.94 233 LEU A N 1
ATOM 1821 C CA . LEU A 1 233 ? -13.711 0.546 15.230 1.00 86.94 233 LEU A CA 1
ATOM 1822 C C . LEU A 1 233 ? -13.841 -0.938 15.579 1.00 86.94 233 LEU A C 1
ATOM 1824 O O . LEU A 1 233 ? -13.993 -1.308 16.741 1.00 86.94 233 LEU A O 1
ATOM 1828 N N . MET A 1 234 ? -13.830 -1.784 14.561 1.00 86.31 234 MET A N 1
ATOM 1829 C CA . MET A 1 234 ? -13.963 -3.228 14.678 1.00 86.31 234 MET A CA 1
ATOM 1830 C C . MET A 1 234 ? -12.581 -3.850 14.498 1.00 86.31 234 MET A C 1
ATOM 1832 O O . MET A 1 234 ? -11.975 -3.756 13.433 1.00 86.31 234 MET A O 1
ATOM 1836 N N . LEU A 1 235 ? -12.068 -4.459 15.564 1.00 86.38 235 LEU A N 1
ATOM 1837 C CA . LEU A 1 235 ? -10.767 -5.122 15.574 1.00 86.38 235 LE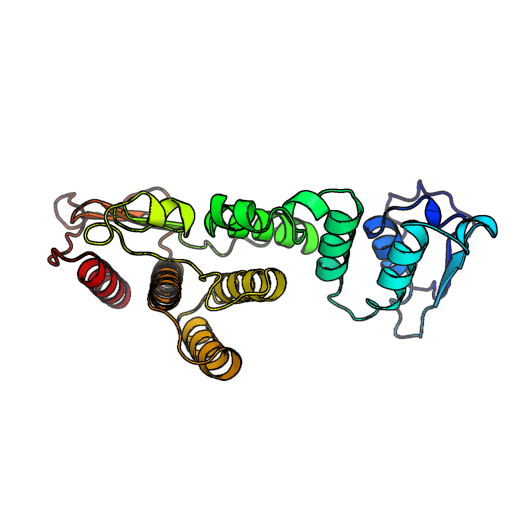U A CA 1
ATOM 1838 C C . LEU A 1 235 ? -10.988 -6.627 15.665 1.00 86.38 235 LEU A C 1
ATOM 1840 O O . LEU A 1 235 ? -11.801 -7.081 16.470 1.00 86.38 235 LEU A O 1
ATOM 1844 N N . HIS A 1 236 ? -10.273 -7.396 14.853 1.00 83.56 236 HIS A N 1
ATOM 1845 C CA . HIS A 1 236 ? -10.377 -8.854 14.812 1.00 83.56 236 HIS A CA 1
ATOM 1846 C C . HIS A 1 236 ? -9.050 -9.486 15.216 1.00 83.56 236 HIS A C 1
ATOM 1848 O O . HIS A 1 236 ? -8.019 -9.163 14.630 1.00 83.56 236 HIS A O 1
ATOM 1854 N N . ARG A 1 237 ? -9.059 -10.378 16.208 1.00 82.31 237 ARG A N 1
ATOM 1855 C CA . ARG A 1 237 ? -7.877 -11.092 16.714 1.00 82.31 237 ARG A CA 1
ATOM 1856 C C . ARG A 1 237 ? -8.244 -12.568 16.872 1.00 82.31 237 ARG A C 1
ATOM 1858 O O . ARG A 1 237 ? -9.232 -12.891 17.517 1.00 82.31 237 ARG A O 1
ATOM 1865 N N . ASN A 1 238 ? -7.459 -13.466 16.274 1.00 73.88 238 ASN A N 1
ATOM 1866 C CA . ASN A 1 238 ? -7.628 -14.926 16.377 1.00 73.88 238 ASN A CA 1
ATOM 1867 C C . ASN A 1 238 ? -9.018 -15.490 16.012 1.00 73.88 238 ASN A C 1
ATOM 1869 O O . ASN A 1 238 ? -9.387 -16.549 16.507 1.00 73.88 238 ASN A O 1
ATOM 1873 N N . GLY A 1 239 ? -9.784 -14.834 15.136 1.00 69.12 239 GLY A N 1
ATOM 1874 C CA . GLY A 1 239 ? -11.123 -15.312 14.763 1.00 69.12 239 GLY A CA 1
ATOM 1875 C C . GLY A 1 239 ? -12.271 -14.605 15.483 1.00 69.12 239 GLY A C 1
ATOM 1876 O O . GLY A 1 239 ? -13.392 -14.662 14.980 1.00 69.12 239 GLY A O 1
ATOM 1877 N N . ASP A 1 240 ? -11.982 -13.822 16.526 1.00 75.44 240 ASP A N 1
ATOM 1878 C CA . ASP A 1 240 ? -12.982 -13.107 17.319 1.00 75.44 240 ASP A CA 1
ATOM 1879 C C . ASP A 1 240 ? -12.817 -11.584 17.266 1.00 75.44 240 ASP A C 1
ATOM 1881 O O . ASP A 1 240 ? -11.732 -11.039 17.041 1.00 75.44 240 ASP A O 1
ATOM 1885 N N . TYR A 1 241 ? -13.925 -10.873 17.482 1.00 80.00 241 TYR A N 1
ATOM 1886 C CA . TYR A 1 241 ? -13.906 -9.421 17.624 1.00 80.00 241 TYR A CA 1
ATOM 1887 C C . TYR A 1 241 ? -13.419 -9.005 19.012 1.00 80.00 241 TYR A C 1
ATOM 1889 O O . TYR A 1 241 ? -13.900 -9.511 20.027 1.00 80.00 241 TYR A O 1
ATOM 1897 N N . ILE A 1 242 ? -12.537 -8.007 19.061 1.00 79.19 242 ILE A N 1
ATOM 1898 C CA . ILE A 1 242 ? -12.185 -7.331 20.309 1.00 79.19 242 ILE A CA 1
ATOM 1899 C C . ILE A 1 242 ? -13.335 -6.387 20.668 1.00 79.19 242 ILE A C 1
ATOM 1901 O O . ILE A 1 242 ? -13.603 -5.400 19.978 1.00 79.19 242 ILE A O 1
ATOM 1905 N N . LEU A 1 243 ? -14.033 -6.716 21.750 1.00 78.12 243 LEU A N 1
ATOM 1906 C CA . LEU A 1 243 ? -15.142 -5.940 22.294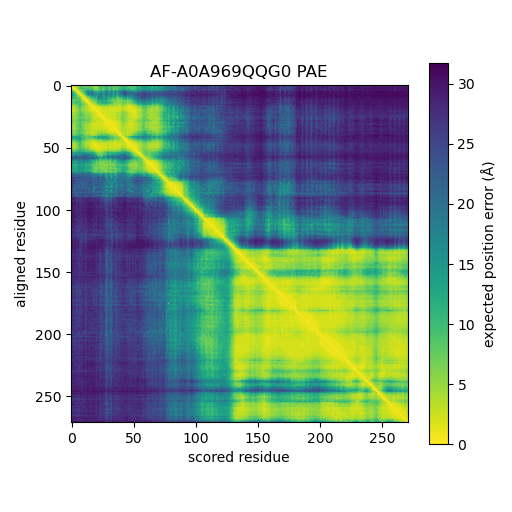 1.00 78.12 243 LEU A CA 1
ATOM 1907 C C . LEU A 1 243 ? -14.718 -5.314 23.626 1.00 78.12 243 LEU A C 1
ATOM 1909 O O . LEU A 1 243 ? -14.019 -5.947 24.414 1.00 78.12 243 LEU A O 1
ATOM 1913 N N . LEU A 1 244 ? -15.173 -4.090 23.892 1.00 72.56 244 LEU A N 1
ATOM 1914 C CA . LEU A 1 244 ? -15.037 -3.457 25.205 1.00 72.56 244 LEU A CA 1
ATOM 1915 C C . LEU A 1 244 ? -15.992 -4.104 26.219 1.00 72.56 244 LEU A C 1
ATOM 1917 O O . LEU A 1 244 ? -16.961 -4.778 25.836 1.00 72.56 244 LEU A O 1
ATOM 1921 N N . GLU A 1 245 ? -15.745 -3.857 27.510 1.00 55.12 245 GLU A N 1
ATOM 1922 C CA . GLU A 1 245 ? -16.632 -4.268 28.604 1.00 55.12 245 GLU A CA 1
ATOM 1923 C C . GLU A 1 245 ? -18.088 -3.884 28.274 1.00 55.12 245 GLU A C 1
ATOM 1925 O O . GLU A 1 245 ? -18.424 -2.718 28.068 1.00 55.12 245 GLU A O 1
ATOM 1930 N N . GLY A 1 246 ? -18.950 -4.896 28.120 1.00 60.75 246 GLY A N 1
ATOM 1931 C CA . GLY A 1 246 ? -20.336 -4.723 27.662 1.00 60.75 246 GLY A CA 1
ATOM 1932 C C . GLY A 1 246 ? -20.636 -5.126 26.209 1.00 60.75 246 GLY A C 1
ATOM 1933 O O . GLY A 1 246 ? -21.706 -4.778 25.709 1.00 60.75 246 GLY A O 1
ATOM 1934 N N . ARG A 1 247 ? -19.749 -5.875 25.530 1.00 69.06 247 ARG A N 1
ATOM 1935 C CA . ARG A 1 247 ? -19.949 -6.423 24.162 1.00 69.06 247 ARG A CA 1
ATOM 1936 C C . ARG A 1 247 ? -20.168 -5.354 23.080 1.00 69.06 247 ARG A C 1
ATOM 1938 O O . ARG A 1 247 ? -20.898 -5.572 22.114 1.00 69.06 247 ARG A O 1
ATOM 1945 N N . ARG A 1 248 ? -19.560 -4.178 23.237 1.00 72.75 248 ARG A N 1
ATOM 1946 C CA . ARG A 1 248 ? -19.651 -3.079 22.262 1.00 72.75 248 ARG A CA 1
ATOM 1947 C C . ARG A 1 248 ? -18.299 -2.848 21.599 1.00 72.75 248 ARG A C 1
ATOM 1949 O O . ARG A 1 248 ? -17.262 -2.972 22.242 1.00 72.75 248 ARG A O 1
ATOM 1956 N N . PHE A 1 249 ? -18.317 -2.483 20.320 1.00 79.44 249 PHE A N 1
ATOM 1957 C CA . PHE A 1 249 ? -17.115 -2.039 19.617 1.00 79.44 249 PHE A CA 1
ATOM 1958 C C . PHE A 1 249 ? -16.634 -0.687 20.163 1.00 79.44 249 PHE A C 1
ATOM 1960 O O . PHE A 1 249 ? -17.487 0.165 20.456 1.00 79.44 249 PHE A O 1
ATOM 1967 N N . PRO A 1 250 ? -15.309 -0.457 20.245 1.00 81.88 250 PRO A N 1
ATOM 1968 C CA . PRO A 1 250 ? -14.761 0.878 20.440 1.00 81.88 250 PRO A CA 1
ATOM 1969 C C . PRO A 1 250 ? -15.378 1.874 19.452 1.00 81.88 250 PRO A C 1
ATOM 1971 O O . PRO A 1 250 ? -15.587 1.560 18.275 1.00 81.88 250 PRO A O 1
ATOM 1974 N N . ARG A 1 251 ? -15.717 3.069 19.943 1.00 83.81 251 ARG A N 1
ATOM 1975 C CA . ARG A 1 251 ? -16.290 4.135 19.120 1.00 83.81 251 ARG A CA 1
ATOM 1976 C C . ARG A 1 251 ? -15.302 5.277 18.963 1.00 83.81 251 ARG A C 1
ATOM 1978 O O . ARG A 1 251 ? -14.807 5.787 19.960 1.00 83.81 251 ARG A O 1
ATOM 1985 N N . LEU A 1 252 ? -15.089 5.675 17.716 1.00 85.31 252 LEU A N 1
ATOM 1986 C CA . LEU A 1 252 ? -14.360 6.872 17.333 1.00 85.31 252 LEU A CA 1
ATOM 1987 C C . LEU A 1 252 ? -15.254 8.091 17.580 1.00 85.31 252 LEU A C 1
ATOM 1989 O O . LEU A 1 252 ? -16.404 8.127 17.131 1.00 85.31 252 LEU A O 1
ATOM 1993 N N . GLN A 1 253 ? -14.737 9.074 18.305 1.00 84.00 253 GLN A N 1
ATOM 1994 C CA . GLN A 1 253 ? -15.420 10.323 18.623 1.00 84.00 253 GLN A CA 1
ATOM 1995 C C . GLN A 1 253 ? -15.397 11.303 17.450 1.00 84.00 253 GLN A C 1
ATOM 1997 O O . GLN A 1 253 ? -16.289 12.145 17.327 1.00 84.00 253 GLN A O 1
ATOM 2002 N N . SER A 1 254 ? -14.396 11.209 16.571 1.00 84.25 254 SER A N 1
ATOM 2003 C CA . SER A 1 254 ? -14.280 12.146 15.460 1.00 84.25 254 SER A CA 1
ATOM 2004 C C . SER A 1 254 ? -15.341 11.920 14.377 1.00 84.25 254 SER A C 1
ATOM 2006 O O . SER A 1 254 ? -15.528 10.817 13.857 1.00 84.25 254 SER A O 1
ATOM 2008 N N . ALA A 1 255 ? -16.014 13.002 13.979 1.00 79.44 255 ALA A N 1
ATOM 2009 C CA . ALA A 1 255 ? -16.944 12.992 12.853 1.00 79.44 255 ALA A C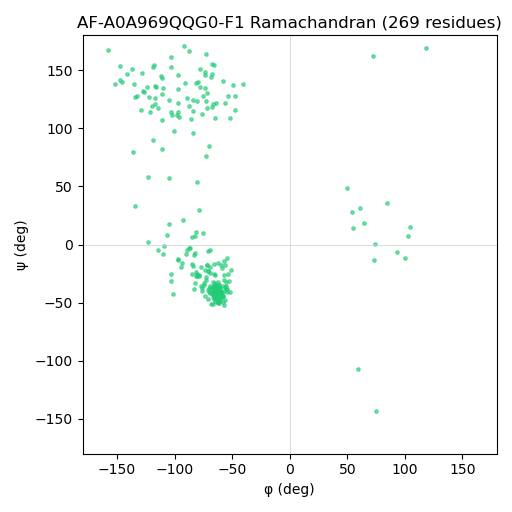A 1
ATOM 2010 C C . ALA A 1 255 ? -16.224 13.061 11.495 1.00 79.44 255 ALA A C 1
ATOM 2012 O O . ALA A 1 255 ? -16.754 12.569 10.498 1.00 79.44 255 ALA A O 1
ATOM 2013 N N . SER A 1 256 ? -15.020 13.647 11.442 1.00 85.44 256 SER A N 1
ATOM 2014 C CA . SER A 1 256 ? -14.287 13.819 10.188 1.00 85.44 256 SER A CA 1
ATOM 2015 C C . SER A 1 256 ? -13.543 12.534 9.796 1.00 85.44 256 SER A C 1
ATOM 2017 O O . SER A 1 256 ? -12.934 11.893 10.655 1.00 85.44 256 SER A O 1
ATOM 2019 N N . PRO A 1 257 ? -13.529 12.154 8.504 1.00 84.81 257 PRO A N 1
ATOM 2020 C CA . PRO A 1 257 ? -12.781 10.990 8.024 1.00 84.81 257 PRO A CA 1
ATOM 2021 C C . PRO A 1 257 ? -11.300 10.980 8.441 1.00 84.81 257 PRO A C 1
ATOM 2023 O O . PRO A 1 257 ? -10.779 9.952 8.866 1.00 84.81 257 PRO A O 1
ATOM 2026 N N . GLN A 1 258 ? -10.629 12.137 8.393 1.00 86.75 258 GLN A N 1
ATOM 2027 C CA . GLN A 1 258 ? -9.221 12.246 8.789 1.00 86.75 258 GLN A CA 1
ATOM 2028 C C . GLN A 1 258 ? -9.049 12.074 10.302 1.00 86.75 258 GLN A C 1
ATOM 2030 O O . GLN A 1 258 ? -8.133 11.390 10.746 1.00 86.75 258 GLN A O 1
ATOM 2035 N N . GLY A 1 259 ? -9.942 12.660 11.105 1.00 85.44 259 GLY A N 1
ATOM 2036 C CA . GLY A 1 259 ? -9.875 12.525 12.556 1.00 85.44 259 GLY A CA 1
ATOM 2037 C C . GLY A 1 259 ? -10.107 11.087 13.020 1.00 85.44 259 GLY A C 1
ATOM 2038 O O . GLY A 1 259 ? -9.445 10.649 13.956 1.00 85.44 259 GLY A O 1
ATOM 2039 N N . LYS A 1 260 ? -10.951 10.320 12.314 1.00 87.12 260 LYS A N 1
ATOM 2040 C CA . LYS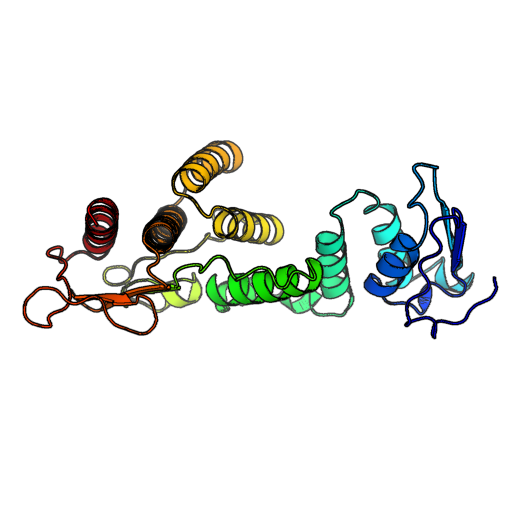 A 1 260 ? -11.135 8.879 12.557 1.00 87.12 260 LYS A CA 1
ATOM 2041 C C . LYS A 1 260 ? -9.847 8.077 12.356 1.00 87.12 260 LYS A C 1
ATOM 2043 O O . LYS A 1 260 ? -9.582 7.173 13.142 1.00 87.12 260 LYS A O 1
ATOM 2048 N N . LEU A 1 261 ? -9.037 8.402 11.341 1.00 86.69 261 LEU A N 1
ATOM 2049 C CA . LEU A 1 261 ? -7.735 7.752 11.124 1.00 86.69 261 LEU A CA 1
ATOM 2050 C C . LEU A 1 261 ? -6.751 8.070 12.251 1.00 86.69 261 LEU A C 1
ATOM 2052 O O . LEU A 1 261 ? -6.127 7.159 12.793 1.00 86.69 261 LEU A O 1
ATOM 2056 N N . THR A 1 262 ? -6.647 9.343 12.635 1.00 87.56 262 THR A N 1
ATOM 2057 C CA . THR A 1 262 ? -5.770 9.772 13.733 1.00 87.56 262 THR A CA 1
ATOM 2058 C C . THR A 1 262 ? -6.155 9.100 15.048 1.00 87.56 262 THR A C 1
ATOM 2060 O O . THR A 1 262 ? -5.295 8.570 15.745 1.00 87.56 262 THR A O 1
ATOM 2063 N N . GLU A 1 263 ? -7.449 9.069 15.363 1.00 87.44 263 GLU A N 1
ATOM 2064 C CA . GLU A 1 263 ? -7.969 8.434 16.572 1.00 87.44 263 GLU A CA 1
ATOM 2065 C C . GLU A 1 263 ? -7.745 6.915 16.560 1.00 87.44 263 GLU A C 1
ATOM 2067 O O . GLU A 1 263 ? -7.340 6.353 17.575 1.00 87.44 263 GLU A O 1
ATOM 2072 N N . ALA A 1 264 ? -7.910 6.252 15.409 1.00 86.00 264 ALA A N 1
ATOM 2073 C CA . ALA A 1 264 ? -7.599 4.831 15.268 1.00 86.00 264 ALA A CA 1
ATOM 2074 C C . ALA A 1 264 ? -6.110 4.532 15.523 1.00 86.00 264 ALA A C 1
ATOM 2076 O O . ALA A 1 264 ? -5.798 3.555 16.203 1.00 86.00 264 ALA A O 1
ATOM 2077 N N . ILE A 1 265 ? -5.192 5.379 15.037 1.00 86.94 265 ILE A N 1
ATOM 2078 C CA . ILE A 1 265 ? -3.756 5.259 15.342 1.00 86.94 265 ILE A CA 1
ATOM 2079 C C . ILE A 1 265 ? -3.520 5.423 16.845 1.00 86.94 265 ILE A C 1
ATOM 2081 O O . ILE A 1 265 ? -2.856 4.581 17.442 1.00 86.94 265 ILE A O 1
ATOM 2085 N N . SER A 1 266 ? -4.073 6.469 17.466 1.00 86.19 266 SER A N 1
ATOM 2086 C CA . SER A 1 266 ? -3.904 6.713 18.903 1.00 86.19 266 SER A CA 1
ATOM 2087 C C . SER A 1 266 ? -4.461 5.579 19.763 1.00 86.19 266 SER A C 1
ATOM 2089 O O . SER A 1 266 ? -3.839 5.214 20.754 1.00 86.19 266 SER A O 1
ATOM 2091 N N . LEU A 1 267 ? -5.600 4.991 19.389 1.00 84.38 267 LEU A N 1
ATOM 2092 C CA . LEU A 1 267 ? -6.162 3.839 20.095 1.00 84.38 267 LEU A CA 1
ATOM 2093 C C . LEU A 1 267 ? -5.267 2.604 19.968 1.00 84.38 267 LEU A C 1
ATOM 2095 O O . LEU A 1 267 ? -5.020 1.948 20.970 1.00 84.38 267 LEU A O 1
ATOM 2099 N N . LEU A 1 268 ? -4.740 2.314 18.775 1.00 82.81 268 LEU A N 1
ATOM 2100 C CA . LEU A 1 268 ? -3.840 1.174 18.561 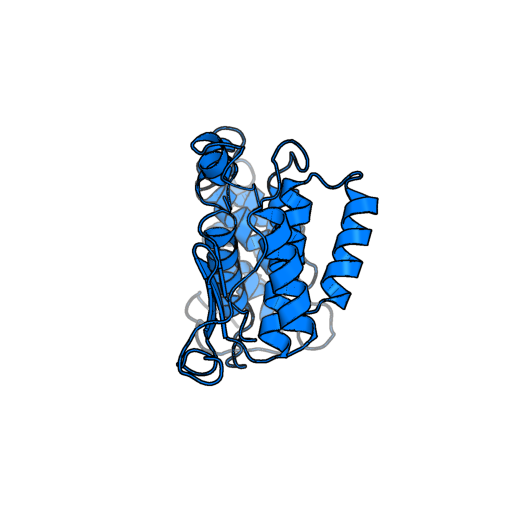1.00 82.81 268 LEU A CA 1
ATOM 2101 C C . LEU A 1 268 ? -2.467 1.343 19.224 1.00 82.81 268 LEU A C 1
ATOM 2103 O O . LEU A 1 268 ? -1.818 0.348 19.508 1.00 82.81 268 LEU A O 1
ATOM 2107 N N . GLN A 1 269 ? -2.016 2.575 19.470 1.00 82.44 269 GLN A N 1
ATOM 2108 C CA . GLN A 1 269 ? -0.784 2.841 20.224 1.00 82.44 269 GLN A CA 1
ATOM 2109 C C . GLN A 1 269 ? -0.947 2.679 21.742 1.00 82.44 269 GLN A C 1
ATOM 2111 O O . GLN A 1 269 ? 0.056 2.562 22.440 1.00 82.44 269 GLN A O 1
ATOM 2116 N N . ASN A 1 270 ? -2.185 2.716 22.240 1.00 75.44 270 ASN A N 1
ATOM 2117 C CA . ASN A 1 270 ? -2.524 2.604 23.661 1.00 75.44 270 ASN A CA 1
ATOM 2118 C C . ASN A 1 270 ? -3.153 1.242 24.018 1.00 75.44 270 ASN A C 1
ATOM 2120 O O . ASN A 1 270 ? -3.693 1.104 25.117 1.00 75.44 270 ASN A O 1
ATOM 2124 N N . PHE A 1 271 ? -3.156 0.295 23.075 1.00 65.56 271 PHE A N 1
ATOM 2125 C CA . PHE A 1 271 ? -3.613 -1.082 23.279 1.00 65.56 271 PHE A CA 1
ATOM 2126 C C . PHE A 1 271 ? -2.546 -1.908 24.000 1.00 65.56 271 PHE A C 1
ATOM 2128 O O . PHE A 1 271 ? -2.956 -2.811 24.765 1.00 65.56 271 PHE A O 1
#

pLDDT: mean 70.85, std 16.99, range [34.31, 94.25]